Protein AF-A0A1G1YH20-F1 (afdb_monomer_lite)

Sequence (353 aa):
MTVTAADQRAKVPFAELEERLGTALATVAYFTRHGCLPRRAKTFQPDDWYFVASYAPVDSPLRQHAQKRAAALDALFAEWLALLRYPRRNGVTAVAEAKVADLAGTFLQWHEVHSVALSGGSLEELARLKMAEAPGQFGDFARLALNQQFGSLALRRMARSAQTLAEWLTVYRAGAANSAIRQEAVEAITRLWASAEEWEAACSAMAGTTDPIRTTLVQRFSQFARTCQQWWRVALWSDEGDPLKVRAIDAQLELAETFEEAANICAVLPECYAGRNKVFDRVVAAAVTAGDLARSLFWVRSSASHCAQVFGKLIALDASLMEWGEALGQFDPDDVLYGEAIKLLAATIVIDE

Structure (mmCIF, N/CA/C/O backbone):
data_AF-A0A1G1YH20-F1
#
_entry.id   AF-A0A1G1YH20-F1
#
loop_
_atom_site.group_PDB
_atom_site.id
_atom_site.type_symbol
_atom_site.label_atom_id
_atom_site.label_alt_id
_atom_site.label_comp_id
_atom_site.label_asym_id
_atom_site.label_entity_id
_atom_site.label_seq_id
_atom_site.pdbx_PDB_ins_code
_atom_site.Cartn_x
_atom_site.Cartn_y
_atom_site.Cartn_z
_atom_site.occupancy
_atom_site.B_iso_or_equiv
_atom_site.auth_seq_id
_atom_site.auth_comp_id
_atom_site.auth_asym_id
_atom_site.auth_atom_id
_atom_site.pdbx_PDB_model_num
ATOM 1 N N . MET A 1 1 ? 13.882 -10.147 -65.649 1.00 52.03 1 MET A N 1
ATOM 2 C CA . MET A 1 1 ? 15.211 -9.577 -65.965 1.00 52.03 1 MET A CA 1
ATOM 3 C C . MET A 1 1 ? 16.286 -10.551 -65.498 1.00 52.03 1 MET A C 1
ATOM 5 O O . MET A 1 1 ? 16.114 -11.145 -64.443 1.00 52.03 1 MET A O 1
ATOM 9 N N . THR A 1 2 ? 17.347 -10.763 -66.279 1.00 52.75 2 THR A N 1
ATOM 10 C CA . THR A 1 2 ? 18.457 -11.686 -65.965 1.00 52.75 2 THR A CA 1
ATOM 11 C C . THR A 1 2 ? 19.757 -10.900 -65.823 1.00 52.75 2 THR A C 1
ATOM 13 O O . THR A 1 2 ? 20.076 -10.113 -66.709 1.00 52.75 2 THR A O 1
ATOM 16 N N . VAL A 1 3 ? 20.510 -11.115 -64.738 1.00 55.44 3 VAL A N 1
ATOM 17 C CA . VAL A 1 3 ? 21.832 -10.490 -64.533 1.00 55.44 3 VAL A CA 1
ATOM 18 C C . VAL A 1 3 ? 22.807 -11.035 -65.577 1.00 55.44 3 VAL A C 1
ATOM 20 O O . VAL A 1 3 ? 23.034 -12.245 -65.623 1.00 55.44 3 VAL A O 1
ATOM 23 N N . THR A 1 4 ? 23.385 -10.173 -66.415 1.00 67.94 4 THR A N 1
ATOM 24 C CA . THR A 1 4 ? 24.329 -10.609 -67.455 1.00 67.94 4 THR A CA 1
ATOM 25 C C . THR A 1 4 ? 25.771 -10.651 -66.936 1.00 67.94 4 THR A C 1
ATOM 27 O O . THR A 1 4 ? 26.131 -9.983 -65.966 1.00 67.94 4 THR A O 1
ATOM 30 N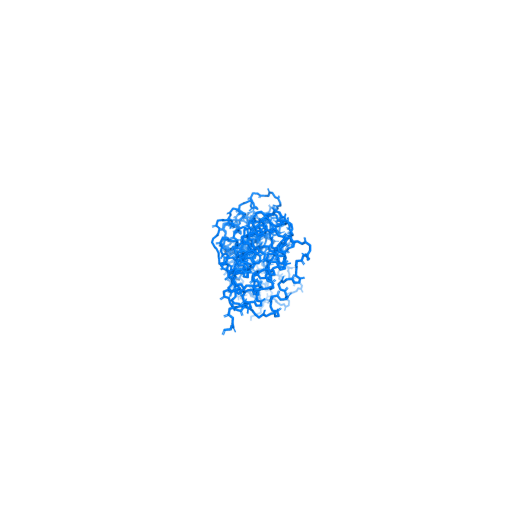 N . ALA A 1 5 ? 26.645 -11.405 -67.611 1.00 59.97 5 ALA A N 1
ATOM 31 C CA . ALA A 1 5 ? 28.080 -11.424 -67.301 1.00 59.97 5 ALA A CA 1
ATOM 32 C C . ALA A 1 5 ? 28.756 -10.048 -67.493 1.00 59.97 5 ALA A C 1
ATOM 34 O O . ALA A 1 5 ? 29.795 -9.783 -66.887 1.00 59.97 5 ALA A O 1
ATOM 35 N N . ALA A 1 6 ? 28.171 -9.168 -68.316 1.00 57.88 6 ALA A N 1
ATOM 36 C CA . ALA A 1 6 ? 28.636 -7.796 -68.502 1.00 57.88 6 ALA A CA 1
ATOM 37 C C . ALA A 1 6 ? 28.324 -6.927 -67.271 1.00 57.88 6 ALA A C 1
ATOM 39 O O . ALA A 1 6 ? 29.207 -6.218 -66.786 1.00 57.88 6 ALA A O 1
ATOM 40 N N . ASP A 1 7 ? 27.123 -7.064 -66.700 1.00 55.50 7 ASP A N 1
ATOM 41 C CA . ASP A 1 7 ? 26.712 -6.342 -65.486 1.00 55.50 7 ASP A CA 1
ATOM 42 C C . ASP A 1 7 ? 27.544 -6.753 -64.256 1.00 55.50 7 ASP A C 1
ATOM 44 O O . ASP A 1 7 ? 27.821 -5.937 -63.381 1.00 55.50 7 ASP A O 1
ATOM 48 N N . GLN A 1 8 ? 28.024 -8.002 -64.213 1.00 56.75 8 GLN A N 1
ATOM 49 C CA . GLN A 1 8 ? 28.915 -8.496 -63.152 1.00 56.75 8 GLN A CA 1
ATOM 50 C C . GLN A 1 8 ? 30.348 -7.938 -63.239 1.00 56.75 8 GLN A C 1
ATOM 52 O O . GLN A 1 8 ? 31.062 -7.922 -62.234 1.00 56.75 8 GLN A O 1
ATOM 57 N N . ARG A 1 9 ? 30.793 -7.496 -64.425 1.00 55.75 9 ARG A N 1
ATOM 58 C CA . ARG A 1 9 ? 32.182 -7.072 -64.691 1.00 55.75 9 ARG A CA 1
ATOM 59 C C . ARG A 1 9 ? 32.360 -5.554 -64.776 1.00 55.75 9 ARG A C 1
ATOM 61 O O . ARG A 1 9 ? 33.473 -5.067 -64.581 1.00 55.75 9 ARG A O 1
ATOM 68 N N . ALA A 1 10 ? 31.299 -4.800 -65.054 1.00 57.44 10 ALA A N 1
ATOM 69 C CA . ALA A 1 10 ? 31.381 -3.357 -65.253 1.00 57.44 10 ALA A CA 1
ATOM 70 C C . ALA A 1 10 ? 31.568 -2.590 -63.924 1.00 57.44 10 ALA A C 1
ATOM 72 O O . ALA A 1 10 ? 30.913 -2.881 -62.924 1.00 57.44 10 ALA A O 1
ATOM 73 N N . LYS A 1 11 ? 32.440 -1.566 -63.891 1.00 62.47 11 LYS A N 1
ATOM 74 C CA . LYS A 1 11 ? 32.625 -0.647 -62.740 1.00 62.47 11 LYS A CA 1
ATOM 75 C C . LYS A 1 11 ? 31.487 0.386 -62.630 1.00 62.47 11 LYS A C 1
ATOM 77 O O . LYS A 1 11 ? 31.739 1.568 -62.442 1.00 62.47 11 LYS A O 1
ATOM 82 N N . VAL A 1 12 ? 30.247 -0.066 -62.763 1.00 66.25 12 VAL A N 1
ATOM 83 C CA . VAL A 1 12 ? 29.053 0.783 -62.704 1.00 66.25 12 VAL A CA 1
ATOM 84 C C . VAL A 1 12 ? 28.689 1.059 -61.234 1.00 66.25 12 VAL A C 1
ATOM 86 O O . VAL A 1 12 ? 28.762 0.126 -60.422 1.00 66.25 12 VAL A O 1
ATOM 89 N N . PRO A 1 13 ? 28.346 2.306 -60.848 1.00 71.19 13 PRO A N 1
ATOM 90 C CA . PRO A 1 13 ? 27.851 2.626 -59.509 1.00 71.19 13 PRO A CA 1
ATOM 91 C C . PRO A 1 13 ? 26.585 1.833 -59.155 1.00 71.19 13 PRO A C 1
ATOM 93 O O . PRO A 1 13 ? 25.749 1.565 -60.013 1.00 71.19 13 PRO A O 1
ATOM 96 N N . PHE A 1 14 ? 26.401 1.484 -57.877 1.00 69.75 14 PHE A N 1
ATOM 97 C CA . PHE A 1 14 ? 25.252 0.667 -57.455 1.00 69.75 14 PHE A CA 1
ATOM 98 C C . PHE A 1 14 ? 23.893 1.306 -57.786 1.00 69.75 14 PHE A C 1
ATOM 100 O O . PHE A 1 14 ? 22.979 0.592 -58.171 1.00 69.75 14 PHE A O 1
ATOM 107 N N . ALA A 1 15 ? 23.773 2.635 -57.696 1.00 68.69 15 ALA A N 1
ATOM 108 C CA . ALA A 1 15 ? 22.538 3.346 -58.035 1.00 68.69 15 ALA A CA 1
ATOM 109 C C . ALA A 1 15 ? 22.107 3.122 -59.498 1.00 68.69 15 ALA A C 1
ATOM 111 O O . ALA A 1 15 ? 20.934 2.904 -59.771 1.00 68.69 15 ALA A O 1
ATOM 112 N N . GLU A 1 16 ? 23.066 3.089 -60.425 1.00 70.06 16 GLU A N 1
ATOM 113 C CA . GLU A 1 16 ? 22.804 2.830 -61.845 1.00 70.06 16 GLU A CA 1
ATOM 114 C C . GLU A 1 16 ? 22.495 1.338 -62.095 1.00 70.06 16 GLU A C 1
ATOM 116 O O . GLU A 1 16 ? 21.680 0.998 -62.949 1.00 70.06 16 GLU A O 1
ATOM 121 N N . LEU A 1 17 ? 23.081 0.423 -61.310 1.00 67.56 17 LEU A N 1
ATOM 122 C CA . LEU A 1 17 ? 22.694 -0.996 -61.321 1.00 67.56 17 LEU A CA 1
ATOM 123 C C . LEU A 1 17 ? 21.270 -1.210 -60.784 1.00 67.56 17 LEU A C 1
ATOM 125 O O . LEU A 1 17 ? 20.539 -2.031 -61.338 1.00 67.56 17 LEU A O 1
ATOM 129 N N . GLU A 1 18 ? 20.876 -0.492 -59.729 1.00 71.25 18 GLU A N 1
ATOM 130 C CA . GLU A 1 18 ? 19.525 -0.539 -59.157 1.00 71.25 18 GLU A CA 1
ATOM 131 C C . GLU A 1 18 ? 18.479 -0.066 -60.171 1.00 71.25 18 GLU A C 1
ATOM 133 O O . GLU A 1 18 ? 17.491 -0.764 -60.389 1.00 71.25 18 GLU A O 1
ATOM 138 N N . GLU A 1 19 ? 18.726 1.060 -60.843 1.00 73.75 19 GLU A N 1
ATOM 139 C CA . GLU A 1 19 ? 17.838 1.599 -61.879 1.00 73.75 19 GLU A CA 1
ATOM 140 C C . GLU A 1 19 ? 17.674 0.633 -63.064 1.00 73.75 19 GLU A C 1
ATOM 142 O O . GLU A 1 19 ? 16.575 0.453 -63.589 1.00 73.75 19 GLU A O 1
ATOM 147 N N . ARG A 1 20 ? 18.757 -0.048 -63.460 1.00 64.56 20 ARG A N 1
ATOM 148 C CA . ARG A 1 20 ? 18.769 -0.942 -64.629 1.00 64.56 20 ARG A CA 1
ATOM 149 C C . ARG A 1 20 ? 18.192 -2.331 -64.371 1.00 64.56 20 ARG A C 1
ATOM 151 O O . ARG A 1 20 ? 17.644 -2.936 -65.290 1.00 64.56 20 ARG A O 1
ATOM 158 N N . LEU A 1 21 ? 18.380 -2.877 -63.170 1.00 66.06 21 LEU A N 1
ATOM 159 C CA . LEU A 1 21 ? 18.080 -4.283 -62.863 1.00 66.06 21 LEU A CA 1
ATOM 160 C C . LEU A 1 21 ? 16.968 -4.450 -61.822 1.00 66.06 21 LEU A C 1
ATOM 162 O O . LEU A 1 21 ? 16.478 -5.563 -61.629 1.00 66.06 21 LEU A O 1
ATOM 166 N N . GLY A 1 22 ? 16.573 -3.374 -61.144 1.00 65.00 22 GLY A N 1
ATOM 167 C CA . GLY A 1 22 ? 15.775 -3.438 -59.928 1.00 65.00 22 GLY A CA 1
ATOM 168 C C . GLY A 1 22 ? 16.599 -3.883 -58.713 1.00 65.00 22 GLY A C 1
ATOM 169 O O . GLY A 1 22 ? 17.594 -4.608 -58.816 1.00 65.00 22 GLY A O 1
ATOM 170 N N . THR A 1 23 ? 16.157 -3.466 -57.527 1.00 68.56 23 THR A N 1
ATOM 171 C CA . THR A 1 23 ? 16.846 -3.616 -56.233 1.00 68.56 23 THR A CA 1
ATOM 172 C C . THR A 1 23 ? 17.356 -5.030 -55.937 1.00 68.56 23 THR A C 1
ATOM 174 O O . THR A 1 23 ? 18.520 -5.212 -55.565 1.00 68.56 23 THR A O 1
ATOM 177 N N . ALA A 1 24 ? 16.516 -6.052 -56.124 1.00 62.38 24 ALA A N 1
ATOM 178 C CA . ALA A 1 24 ? 16.868 -7.431 -55.787 1.00 62.38 24 ALA A CA 1
ATOM 179 C C . ALA A 1 24 ? 18.004 -7.973 -56.673 1.00 62.38 24 ALA A C 1
ATOM 181 O O . ALA A 1 24 ? 18.970 -8.556 -56.176 1.00 62.38 24 ALA A O 1
ATOM 182 N N . LEU A 1 25 ? 17.923 -7.741 -57.987 1.00 66.56 25 LEU A N 1
ATOM 183 C CA . LEU A 1 25 ? 18.914 -8.231 -58.948 1.00 66.56 25 LEU A CA 1
ATOM 184 C C . LEU A 1 25 ? 20.214 -7.423 -58.882 1.00 66.56 25 LEU A C 1
ATOM 186 O O . LEU A 1 25 ? 21.290 -8.015 -58.973 1.00 66.56 25 LEU A O 1
ATOM 190 N N . ALA A 1 26 ? 20.136 -6.111 -58.643 1.00 68.06 26 ALA A N 1
ATOM 191 C CA . ALA A 1 26 ? 21.306 -5.265 -58.417 1.00 68.06 26 ALA A CA 1
ATOM 192 C C . ALA A 1 26 ? 22.095 -5.700 -57.170 1.00 68.06 26 ALA A C 1
ATOM 194 O O . ALA A 1 26 ? 23.322 -5.815 -57.210 1.00 68.06 26 ALA A O 1
ATOM 195 N N . THR A 1 27 ? 21.394 -6.013 -56.076 1.00 66.31 27 THR A N 1
ATOM 196 C CA . THR A 1 27 ? 21.999 -6.472 -54.816 1.00 66.31 27 THR A CA 1
ATOM 197 C C . THR A 1 27 ? 22.707 -7.819 -54.989 1.00 66.31 27 THR A C 1
ATOM 199 O O . THR A 1 27 ? 23.868 -7.966 -54.599 1.00 66.31 27 THR A O 1
ATOM 202 N N . VAL A 1 28 ? 22.061 -8.792 -55.645 1.00 68.81 28 VAL A N 1
ATOM 203 C CA . VAL A 1 28 ? 22.671 -10.099 -55.952 1.00 68.81 28 VAL A CA 1
ATOM 204 C C . VAL A 1 28 ? 23.881 -9.946 -56.876 1.00 68.81 28 VAL A C 1
ATOM 206 O O . VAL A 1 28 ? 24.926 -10.549 -56.616 1.00 68.81 28 VAL A O 1
ATOM 209 N N . ALA A 1 29 ? 23.783 -9.116 -57.920 1.00 68.44 29 ALA A N 1
ATOM 210 C CA . ALA A 1 29 ? 24.894 -8.842 -58.830 1.00 68.44 29 ALA A CA 1
ATOM 211 C C . ALA A 1 29 ? 26.102 -8.247 -58.086 1.00 68.44 29 ALA A C 1
ATOM 213 O O . ALA A 1 29 ? 27.232 -8.698 -58.285 1.00 68.44 29 ALA A O 1
ATOM 214 N N . TYR A 1 30 ? 25.863 -7.304 -57.168 1.00 70.81 30 TYR A N 1
ATOM 215 C CA . TYR A 1 30 ? 26.912 -6.681 -56.363 1.00 70.81 30 TYR A CA 1
ATOM 216 C C . TYR A 1 30 ? 27.589 -7.678 -55.410 1.00 70.81 30 TYR A C 1
ATOM 218 O O . TYR A 1 30 ? 28.816 -7.788 -55.397 1.00 70.81 30 TYR A O 1
ATOM 226 N N . PHE A 1 31 ? 26.819 -8.465 -54.651 1.00 70.75 31 PHE A N 1
ATOM 227 C CA . PHE A 1 31 ? 27.388 -9.479 -53.755 1.00 70.75 31 PHE A CA 1
ATOM 228 C C . PHE A 1 31 ? 28.160 -10.569 -54.508 1.00 70.75 31 PHE A C 1
ATOM 230 O O . PHE A 1 31 ? 29.191 -11.033 -54.017 1.00 70.75 31 PHE A O 1
ATOM 237 N N . THR A 1 32 ? 27.698 -10.947 -55.706 1.00 70.81 32 THR A N 1
ATOM 238 C CA . THR A 1 32 ? 28.378 -11.933 -56.565 1.00 70.81 32 THR A CA 1
ATOM 239 C C . THR A 1 32 ? 29.717 -11.386 -57.039 1.00 70.81 32 THR A C 1
ATOM 241 O O . THR A 1 32 ? 30.737 -12.060 -56.919 1.00 70.81 32 THR A O 1
ATOM 244 N N . ARG A 1 33 ? 29.729 -10.132 -57.507 1.00 72.88 33 ARG A N 1
ATOM 245 C CA . ARG A 1 33 ? 30.934 -9.442 -57.979 1.00 72.88 33 ARG A CA 1
ATOM 246 C C . ARG A 1 33 ? 32.016 -9.333 -56.906 1.00 72.88 33 ARG A C 1
ATOM 248 O O . ARG A 1 33 ? 33.195 -9.448 -57.220 1.00 72.88 33 ARG A O 1
ATOM 255 N N . HIS A 1 34 ? 31.622 -9.101 -55.658 1.00 67.44 34 HIS A N 1
ATOM 256 C CA . HIS A 1 34 ? 32.558 -8.904 -54.552 1.00 67.44 34 HIS A CA 1
ATOM 257 C C . HIS A 1 34 ? 32.869 -10.188 -53.765 1.00 67.44 34 HIS A C 1
ATOM 259 O O . HIS A 1 34 ? 33.611 -10.132 -52.790 1.00 67.44 34 HIS A O 1
ATOM 265 N N . GLY A 1 35 ? 32.338 -11.349 -54.176 1.00 65.19 35 GLY A N 1
ATOM 266 C CA . GLY A 1 35 ? 32.571 -12.625 -53.487 1.00 65.19 35 GLY A CA 1
ATOM 267 C C . GLY A 1 35 ? 31.985 -12.678 -52.071 1.00 65.19 35 GLY A C 1
ATOM 268 O O . GLY A 1 35 ? 32.368 -13.525 -51.269 1.00 65.19 35 GLY A O 1
ATOM 269 N N . CYS A 1 36 ? 31.055 -11.775 -51.754 1.00 63.34 36 CYS A N 1
ATOM 270 C CA . CYS A 1 36 ? 30.504 -11.579 -50.412 1.00 63.34 36 CYS A CA 1
ATOM 271 C C . CYS A 1 36 ? 29.107 -12.194 -50.254 1.00 63.34 36 CYS A C 1
ATOM 273 O O . CYS A 1 36 ? 28.382 -11.833 -49.330 1.00 63.34 36 CYS A O 1
ATOM 275 N N . LEU A 1 37 ? 28.697 -13.091 -51.157 1.00 62.62 37 LEU A N 1
ATOM 276 C CA . LEU A 1 37 ? 27.352 -13.660 -51.150 1.00 62.62 37 LEU A CA 1
ATOM 277 C C . LEU A 1 37 ? 27.132 -14.492 -49.874 1.00 62.62 37 LEU A C 1
ATOM 279 O O . LEU A 1 37 ? 27.813 -15.505 -49.673 1.00 62.62 37 LEU A O 1
ATOM 283 N N . PRO A 1 38 ? 26.202 -14.098 -48.988 1.00 58.28 38 PRO A N 1
ATOM 284 C CA . PRO A 1 38 ? 25.990 -14.837 -47.758 1.00 58.28 38 PRO A CA 1
ATOM 285 C C . PRO A 1 38 ? 25.435 -16.229 -48.081 1.00 58.28 38 PRO A C 1
ATOM 287 O O . PRO A 1 38 ? 24.454 -16.373 -48.809 1.00 58.28 38 PRO A O 1
ATOM 290 N N . ARG A 1 39 ? 26.024 -17.281 -47.490 1.00 54.12 39 ARG A N 1
ATOM 291 C CA . ARG A 1 39 ? 25.622 -18.694 -47.696 1.00 54.12 39 ARG A CA 1
ATOM 292 C C . ARG A 1 39 ? 24.138 -18.984 -47.385 1.00 54.12 39 ARG A C 1
ATOM 294 O O . ARG A 1 39 ? 23.634 -20.035 -47.765 1.00 54.12 39 ARG A O 1
ATOM 301 N N . ARG A 1 40 ? 23.436 -18.064 -46.706 1.00 48.34 40 ARG A N 1
ATOM 302 C CA . ARG A 1 40 ? 21.999 -18.114 -46.370 1.00 48.34 40 ARG A CA 1
ATOM 303 C C . ARG A 1 40 ? 21.103 -17.236 -47.268 1.00 48.34 40 ARG A C 1
ATOM 305 O O . ARG A 1 40 ? 19.968 -16.978 -46.900 1.00 48.34 40 ARG A O 1
ATOM 312 N N . ALA A 1 41 ? 21.547 -16.815 -48.454 1.00 47.91 41 ALA A N 1
ATOM 313 C CA . ALA A 1 41 ? 20.774 -15.943 -49.357 1.00 47.91 41 ALA A CA 1
ATOM 314 C C . ALA A 1 41 ? 19.460 -16.538 -49.932 1.00 47.91 41 ALA A C 1
ATOM 316 O O . ALA A 1 41 ? 18.807 -15.892 -50.744 1.00 47.91 41 ALA A O 1
ATOM 317 N N . LYS A 1 42 ? 19.040 -17.749 -49.533 1.00 43.62 42 LYS A N 1
ATOM 318 C CA . LYS A 1 42 ? 17.832 -18.411 -50.064 1.00 43.62 42 LYS A CA 1
ATOM 319 C C . LYS A 1 42 ? 16.504 -17.777 -49.615 1.00 43.62 42 LYS A C 1
ATOM 321 O O . LYS A 1 42 ? 15.472 -18.142 -50.161 1.00 43.62 42 LYS A O 1
ATOM 326 N N . THR A 1 43 ? 16.517 -16.850 -48.657 1.00 49.16 43 THR A N 1
ATOM 327 C CA . THR A 1 43 ? 15.309 -16.196 -48.111 1.00 49.16 43 THR A CA 1
ATOM 328 C C . THR A 1 43 ? 15.416 -14.669 -48.082 1.00 49.16 43 THR A C 1
ATOM 330 O O . THR A 1 43 ? 14.767 -14.032 -47.264 1.00 49.16 43 THR A O 1
ATOM 333 N N . PHE A 1 44 ? 16.264 -14.078 -48.930 1.00 50.44 44 PHE A N 1
ATOM 334 C CA . PHE A 1 44 ? 16.435 -12.626 -49.013 1.00 50.44 44 PHE A CA 1
ATOM 335 C C . PHE A 1 44 ? 15.142 -11.961 -49.504 1.00 50.44 44 PHE A C 1
ATOM 337 O O . PHE A 1 44 ? 14.752 -12.193 -50.653 1.00 50.44 44 PHE A O 1
ATOM 344 N N . GLN A 1 45 ? 14.490 -11.149 -48.665 1.00 57.38 45 GLN A N 1
ATOM 345 C CA . GLN A 1 45 ? 13.442 -10.254 -49.143 1.00 57.38 45 GLN A CA 1
ATOM 346 C C . GLN A 1 45 ? 14.070 -8.924 -49.591 1.00 57.38 45 GLN A C 1
ATOM 348 O O . GLN A 1 45 ? 14.973 -8.421 -48.922 1.00 57.38 45 GLN A O 1
ATOM 353 N N . PRO A 1 46 ? 13.644 -8.350 -50.733 1.00 47.03 46 PRO A N 1
ATOM 354 C CA . PRO A 1 46 ? 14.219 -7.116 -51.283 1.00 47.03 46 PRO A CA 1
ATOM 355 C C . PRO A 1 46 ? 14.183 -5.911 -50.333 1.00 47.03 46 PRO A C 1
ATOM 357 O O . PRO A 1 46 ? 14.986 -4.995 -50.497 1.00 47.03 46 PRO A O 1
ATOM 360 N N . ASP A 1 47 ? 13.294 -5.939 -49.341 1.00 58.78 47 ASP A N 1
ATOM 361 C CA . ASP A 1 47 ? 13.101 -4.867 -48.364 1.00 58.78 47 ASP A CA 1
ATOM 362 C C . ASP A 1 47 ? 14.009 -5.001 -47.125 1.00 58.78 47 ASP A C 1
ATOM 364 O O . ASP A 1 47 ? 14.077 -4.088 -46.298 1.00 58.78 47 ASP A O 1
ATOM 368 N N . ASP A 1 48 ? 14.804 -6.076 -47.028 1.00 68.75 48 ASP A N 1
ATOM 369 C CA . ASP A 1 48 ? 15.734 -6.327 -45.920 1.00 68.75 48 ASP A CA 1
ATOM 370 C C . ASP A 1 48 ? 17.042 -5.522 -46.062 1.00 68.75 48 ASP A C 1
ATOM 372 O O . ASP A 1 48 ? 18.162 -6.045 -46.008 1.00 68.75 48 ASP A O 1
ATOM 376 N N . TRP A 1 49 ? 16.929 -4.206 -46.243 1.00 71.69 49 TRP A N 1
ATOM 377 C CA . TRP A 1 49 ? 18.066 -3.299 -46.435 1.00 71.69 49 TRP A CA 1
ATOM 378 C C . TRP A 1 49 ? 19.061 -3.311 -45.268 1.00 71.69 49 TRP A C 1
ATOM 380 O O . TRP A 1 49 ? 20.264 -3.118 -45.465 1.00 71.69 49 TRP A O 1
ATOM 390 N N . TYR A 1 50 ? 18.590 -3.622 -44.060 1.00 68.69 50 TYR A N 1
ATOM 391 C CA . TYR A 1 50 ? 19.432 -3.841 -42.884 1.00 68.69 50 TYR A CA 1
ATOM 392 C C . TYR A 1 50 ? 20.367 -5.051 -43.053 1.00 68.69 50 TYR A C 1
ATOM 394 O O . TYR A 1 50 ? 21.528 -4.998 -42.635 1.00 68.69 50 TYR A O 1
ATOM 402 N N . PHE A 1 51 ? 19.915 -6.119 -43.720 1.00 71.62 51 PHE A N 1
ATOM 403 C CA . PHE A 1 51 ? 20.744 -7.276 -44.054 1.00 71.62 51 PHE A CA 1
ATOM 404 C C . PHE A 1 51 ? 21.803 -6.883 -45.087 1.00 71.62 51 PHE A C 1
ATOM 406 O O . PHE A 1 51 ? 22.990 -7.136 -44.880 1.00 71.62 51 PHE A O 1
ATOM 413 N N . VAL A 1 52 ? 21.409 -6.178 -46.151 1.00 70.44 52 VAL A N 1
ATOM 414 C CA . VAL A 1 52 ? 22.339 -5.705 -47.193 1.00 70.44 52 VAL A CA 1
ATOM 415 C C . VAL A 1 52 ? 23.458 -4.853 -46.593 1.00 70.44 52 VAL A C 1
ATOM 417 O O . VAL A 1 52 ? 24.636 -5.121 -46.825 1.00 70.44 52 VAL A O 1
ATOM 420 N N . ALA A 1 53 ? 23.110 -3.878 -45.756 1.00 72.00 53 ALA A N 1
ATOM 421 C CA . ALA A 1 53 ? 24.078 -3.000 -45.107 1.00 72.00 53 ALA A CA 1
ATOM 422 C C . ALA A 1 53 ? 24.983 -3.720 -44.086 1.00 72.00 53 ALA A C 1
ATOM 424 O O . ALA A 1 53 ? 26.087 -3.253 -43.806 1.00 72.00 53 ALA A O 1
ATOM 425 N N . SER A 1 54 ? 24.551 -4.863 -43.548 1.00 69.31 54 SER A N 1
ATOM 426 C CA . SER A 1 54 ? 25.328 -5.656 -42.587 1.00 69.31 54 SER A CA 1
ATOM 427 C C . SER A 1 54 ? 26.394 -6.537 -43.241 1.00 69.31 54 SER A C 1
ATOM 429 O O . SER A 1 54 ? 27.464 -6.726 -42.668 1.00 69.31 54 SER A O 1
ATOM 431 N N . TYR A 1 55 ? 26.146 -7.028 -44.458 1.00 71.00 55 TYR A N 1
ATOM 432 C CA . TYR A 1 55 ? 27.088 -7.896 -45.180 1.00 71.00 55 TYR A CA 1
ATOM 433 C C . TYR A 1 55 ? 27.896 -7.173 -46.263 1.00 71.00 55 TYR A C 1
ATOM 435 O O . TYR A 1 55 ? 28.898 -7.711 -46.738 1.00 71.00 55 TYR A O 1
ATOM 443 N N . ALA A 1 56 ? 27.488 -5.969 -46.667 1.00 70.31 56 ALA A N 1
ATOM 444 C CA . ALA A 1 56 ? 28.245 -5.169 -47.618 1.00 70.31 56 ALA A CA 1
ATOM 445 C C . ALA A 1 56 ? 29.576 -4.664 -46.999 1.00 70.31 56 ALA A C 1
ATOM 447 O O . ALA A 1 56 ? 29.620 -4.336 -45.803 1.00 70.31 56 ALA A O 1
ATOM 448 N N . PRO A 1 57 ? 30.669 -4.571 -47.788 1.00 73.69 57 PRO A N 1
ATOM 449 C CA . PRO A 1 57 ? 31.956 -4.057 -47.313 1.00 73.69 57 PRO A CA 1
ATOM 450 C C . PRO A 1 57 ? 31.832 -2.668 -46.668 1.00 73.69 57 PRO A C 1
ATOM 452 O O . PRO A 1 57 ? 31.014 -1.862 -47.118 1.00 73.69 57 PRO A O 1
ATOM 455 N N . VAL A 1 58 ? 32.643 -2.397 -45.635 1.00 68.44 58 VAL A N 1
ATOM 456 C CA . VAL A 1 58 ? 32.527 -1.225 -44.734 1.00 68.44 58 VAL A CA 1
ATOM 457 C C . VAL A 1 58 ? 32.463 0.111 -45.482 1.00 68.44 58 VAL A C 1
ATOM 459 O O . VAL A 1 58 ? 31.619 0.934 -45.145 1.00 68.44 58 VAL A O 1
ATOM 462 N N . ASP A 1 59 ? 33.221 0.257 -46.568 1.00 75.31 59 ASP A N 1
ATOM 463 C CA . ASP A 1 59 ? 33.293 1.496 -47.359 1.00 75.31 59 ASP A CA 1
ATOM 464 C C . ASP A 1 59 ? 32.609 1.387 -48.732 1.00 75.31 59 ASP A C 1
ATOM 466 O O . ASP A 1 59 ? 32.861 2.172 -49.646 1.00 75.31 59 ASP A O 1
ATOM 470 N N . SER A 1 60 ? 31.760 0.374 -48.927 1.00 75.06 60 SER A N 1
ATOM 471 C CA . SER A 1 60 ? 31.108 0.172 -50.221 1.00 75.06 60 SER A CA 1
ATOM 472 C C . SER A 1 60 ? 29.980 1.185 -50.477 1.00 75.06 60 SER A C 1
ATOM 474 O O . SER A 1 60 ? 29.170 1.446 -49.582 1.00 75.06 60 SER A O 1
ATOM 476 N N . PRO A 1 61 ? 29.818 1.666 -51.728 1.00 73.75 61 PRO A N 1
ATOM 477 C CA . PRO A 1 61 ? 28.646 2.448 -52.127 1.00 73.75 61 PRO A CA 1
ATOM 478 C C . PRO A 1 61 ? 27.322 1.715 -51.868 1.00 73.75 61 PRO A C 1
ATOM 480 O O . PRO A 1 61 ? 26.318 2.350 -51.554 1.00 73.75 61 PRO A O 1
ATOM 483 N N . LEU A 1 62 ? 27.322 0.375 -51.948 1.00 72.38 62 LEU A N 1
ATOM 484 C CA . LEU A 1 62 ? 26.167 -0.450 -51.589 1.00 72.38 62 LEU A CA 1
ATOM 485 C C . LEU A 1 62 ? 25.806 -0.299 -50.109 1.00 72.38 62 LEU A C 1
ATOM 487 O O . LEU A 1 62 ? 24.636 -0.123 -49.790 1.00 72.38 62 LEU A O 1
ATOM 491 N N . ARG A 1 63 ? 26.788 -0.348 -49.202 1.00 75.31 63 ARG A N 1
ATOM 492 C CA . ARG A 1 63 ? 26.534 -0.201 -47.765 1.00 75.31 63 ARG A CA 1
ATOM 493 C C . ARG A 1 63 ? 25.966 1.171 -47.430 1.00 75.31 63 ARG A C 1
ATOM 495 O O . ARG A 1 63 ? 24.980 1.236 -46.707 1.00 75.31 63 ARG A O 1
ATOM 502 N N . GLN A 1 64 ? 26.527 2.239 -47.996 1.00 78.69 64 GLN A N 1
ATOM 503 C CA . GLN A 1 64 ? 26.017 3.601 -47.800 1.00 78.69 64 GLN A CA 1
ATOM 504 C C . GLN A 1 64 ? 24.588 3.756 -48.342 1.00 78.69 64 GLN A C 1
ATOM 506 O O . GLN A 1 64 ? 23.718 4.319 -47.676 1.00 78.69 64 GLN A O 1
ATOM 511 N N . HIS A 1 65 ? 24.314 3.205 -49.529 1.00 76.69 65 HIS A N 1
ATOM 512 C CA . HIS A 1 65 ? 22.973 3.209 -50.108 1.00 76.69 65 HIS A CA 1
ATOM 513 C C . HIS A 1 65 ? 21.977 2.408 -49.251 1.00 76.69 65 HIS A C 1
ATOM 515 O O . HIS A 1 65 ? 20.895 2.900 -48.937 1.00 76.69 65 HIS A O 1
ATOM 521 N N . ALA A 1 66 ? 22.358 1.208 -48.812 1.00 74.31 66 ALA A N 1
ATOM 522 C CA . ALA A 1 66 ? 21.530 0.346 -47.976 1.00 74.31 66 ALA A CA 1
ATOM 523 C C . ALA A 1 66 ? 21.276 0.946 -46.583 1.00 74.31 66 ALA A C 1
ATOM 525 O O . ALA A 1 66 ? 20.159 0.859 -46.086 1.00 74.31 66 ALA A O 1
ATOM 526 N N . GLN A 1 67 ? 22.257 1.626 -45.976 1.00 76.50 67 GLN A N 1
ATOM 527 C CA . GLN A 1 67 ? 22.064 2.399 -44.741 1.00 76.50 67 GLN A CA 1
ATOM 528 C C . GLN A 1 67 ? 21.048 3.529 -44.937 1.00 76.50 67 GLN A C 1
ATOM 530 O O . GLN A 1 67 ? 20.172 3.709 -44.097 1.00 76.50 67 GLN A O 1
ATOM 535 N N . LYS A 1 68 ? 21.126 4.265 -46.056 1.00 77.69 68 LYS A N 1
ATOM 536 C CA . LYS A 1 68 ? 20.179 5.343 -46.377 1.00 77.69 68 LYS A CA 1
ATOM 537 C C . LYS A 1 68 ? 18.760 4.812 -46.596 1.00 77.69 68 LYS A C 1
ATOM 539 O O . LYS A 1 68 ? 17.809 5.415 -46.110 1.00 77.69 68 LYS A O 1
ATOM 544 N N . ARG A 1 69 ? 18.616 3.682 -47.296 1.00 74.00 69 ARG A N 1
ATOM 545 C CA . ARG A 1 69 ? 17.325 2.999 -47.491 1.00 74.00 69 ARG A CA 1
ATOM 546 C C . ARG A 1 69 ? 16.769 2.463 -46.177 1.00 74.00 69 ARG A C 1
ATOM 548 O O . ARG A 1 69 ? 15.611 2.720 -45.885 1.00 74.00 69 ARG A O 1
ATOM 555 N N . ALA A 1 70 ? 17.600 1.814 -45.360 1.00 72.69 70 ALA A N 1
ATOM 556 C CA . ALA A 1 70 ? 17.208 1.350 -44.034 1.00 72.69 70 ALA A CA 1
ATOM 557 C C . ALA A 1 70 ? 16.744 2.522 -43.154 1.00 72.69 70 ALA A C 1
ATOM 559 O O . ALA A 1 70 ? 15.684 2.445 -42.548 1.00 72.69 70 ALA A O 1
ATOM 560 N N . ALA A 1 71 ? 17.465 3.648 -43.151 1.00 72.44 71 ALA A N 1
ATOM 561 C CA . ALA A 1 71 ? 17.070 4.851 -42.415 1.00 72.44 71 ALA A CA 1
ATOM 562 C C . ALA A 1 71 ? 15.732 5.460 -42.888 1.00 72.44 71 ALA A C 1
ATOM 564 O O . ALA A 1 71 ? 15.103 6.206 -42.136 1.00 72.44 71 ALA A O 1
ATOM 565 N N . ALA A 1 72 ? 15.293 5.156 -44.112 1.00 72.00 72 ALA A N 1
ATOM 566 C CA . ALA A 1 72 ? 14.018 5.598 -44.669 1.00 72.00 72 ALA A CA 1
ATOM 567 C C . ALA A 1 72 ? 12.863 4.606 -44.427 1.00 72.00 72 ALA A C 1
ATOM 569 O O . ALA A 1 72 ? 11.731 4.921 -44.785 1.00 72.00 72 ALA A O 1
ATOM 570 N N . LEU A 1 73 ? 13.126 3.431 -43.838 1.00 70.25 73 LEU A N 1
ATOM 571 C CA . LEU A 1 73 ? 12.076 2.478 -43.482 1.00 70.25 73 LEU A CA 1
ATOM 572 C C . LEU A 1 73 ? 11.266 2.997 -42.289 1.00 70.25 73 LEU A C 1
ATOM 574 O O . LEU A 1 73 ? 11.830 3.394 -41.264 1.00 70.25 73 LEU A O 1
ATOM 578 N N . ASP A 1 74 ? 9.944 2.937 -42.424 1.00 67.00 74 ASP A N 1
ATOM 579 C CA . ASP A 1 74 ? 8.989 3.173 -41.342 1.00 67.00 74 ASP A CA 1
ATOM 580 C C . ASP A 1 74 ? 8.746 1.860 -40.584 1.00 67.00 74 ASP A C 1
ATOM 582 O O . ASP A 1 74 ? 7.727 1.191 -40.732 1.00 67.00 74 ASP A O 1
ATOM 586 N N . ALA A 1 75 ? 9.782 1.422 -39.870 1.00 71.69 75 ALA A N 1
ATOM 587 C CA . ALA A 1 75 ? 9.778 0.200 -39.073 1.00 71.69 75 ALA A CA 1
ATOM 588 C C . ALA A 1 75 ? 9.470 0.505 -37.599 1.00 71.69 75 ALA A C 1
ATOM 590 O O . ALA A 1 75 ? 9.823 1.569 -37.078 1.00 71.69 75 ALA A O 1
ATOM 591 N N . LEU A 1 76 ? 8.830 -0.445 -36.914 1.00 81.19 76 LEU A N 1
ATOM 592 C CA . LEU A 1 76 ? 8.406 -0.274 -35.523 1.00 81.19 76 LEU A CA 1
ATOM 593 C C . LEU A 1 76 ? 9.611 -0.248 -34.570 1.00 81.19 76 LEU A C 1
ATOM 595 O O . LEU A 1 76 ? 10.650 -0.858 -34.825 1.00 81.19 76 LEU A O 1
ATOM 599 N N . PHE A 1 77 ? 9.447 0.391 -33.406 1.00 83.38 77 PHE A N 1
ATOM 600 C CA . PHE A 1 77 ? 10.468 0.444 -32.346 1.00 83.38 77 PHE A CA 1
ATOM 601 C C . PHE A 1 77 ? 11.094 -0.932 -32.044 1.00 83.38 77 PHE A C 1
ATOM 603 O O . PHE A 1 77 ? 12.315 -1.059 -31.977 1.00 83.38 77 PHE A O 1
ATOM 610 N N . ALA A 1 78 ? 10.269 -1.979 -31.919 1.00 81.75 78 ALA A N 1
ATOM 611 C CA . ALA A 1 78 ? 10.724 -3.332 -31.599 1.00 81.75 78 ALA A CA 1
ATOM 612 C C . ALA A 1 78 ? 11.628 -3.949 -32.684 1.00 81.75 78 ALA A C 1
ATOM 614 O O . ALA A 1 78 ? 12.537 -4.717 -32.365 1.00 81.75 78 ALA A O 1
ATOM 615 N N . GLU A 1 79 ? 11.405 -3.602 -33.953 1.00 81.31 79 GLU A N 1
ATOM 616 C CA . GLU A 1 79 ? 12.189 -4.101 -35.087 1.00 81.31 79 GLU A CA 1
ATOM 617 C C . GLU A 1 79 ? 13.579 -3.459 -35.093 1.00 81.31 79 GLU A C 1
ATOM 619 O O . GLU A 1 79 ? 14.592 -4.157 -35.182 1.00 81.31 79 GLU A O 1
ATOM 624 N N . TRP A 1 80 ? 13.643 -2.142 -34.879 1.00 84.56 80 TRP A N 1
ATOM 625 C CA . TRP A 1 80 ? 14.908 -1.427 -34.724 1.00 84.56 80 TRP A CA 1
ATOM 626 C C . TRP A 1 80 ? 15.690 -1.880 -33.487 1.00 84.56 80 TRP A C 1
ATOM 628 O O . TRP A 1 80 ? 16.902 -2.097 -33.560 1.00 84.56 80 TRP A O 1
ATOM 638 N N . LEU A 1 81 ? 15.001 -2.109 -32.367 1.00 83.88 81 LEU A N 1
ATOM 639 C CA . LEU A 1 81 ? 15.608 -2.615 -31.139 1.00 83.88 81 LEU A CA 1
ATOM 640 C C . LEU A 1 81 ? 16.190 -4.028 -31.324 1.00 83.88 81 LEU A C 1
ATOM 642 O O . LEU A 1 81 ? 17.264 -4.338 -30.800 1.00 83.88 81 LEU A O 1
ATOM 646 N N . ALA A 1 82 ? 15.524 -4.893 -32.097 1.00 81.25 82 ALA A N 1
ATOM 647 C CA . ALA A 1 82 ? 16.016 -6.238 -32.389 1.00 81.25 82 ALA A CA 1
ATOM 648 C C . ALA A 1 82 ? 17.362 -6.222 -33.134 1.00 81.25 82 ALA A C 1
ATOM 650 O O . ALA A 1 82 ? 18.212 -7.082 -32.882 1.00 81.25 82 ALA A O 1
ATOM 651 N N . LEU A 1 83 ? 17.599 -5.223 -33.992 1.00 77.19 83 LEU A N 1
ATOM 652 C CA . LEU A 1 83 ? 18.876 -5.058 -34.693 1.00 77.19 83 LEU A CA 1
ATOM 653 C C . LEU A 1 83 ? 20.032 -4.712 -33.742 1.00 77.19 83 LEU A C 1
ATOM 655 O O . LEU A 1 83 ? 21.171 -5.110 -34.005 1.00 77.19 83 LEU A O 1
ATOM 659 N N . LEU A 1 84 ? 19.754 -4.032 -32.624 1.00 80.25 84 LEU A N 1
ATOM 660 C CA . LEU A 1 84 ? 20.758 -3.690 -31.610 1.00 80.25 84 LEU A CA 1
ATOM 661 C C . LEU A 1 84 ? 21.147 -4.874 -30.719 1.00 80.25 84 LEU A C 1
ATOM 663 O O . LEU A 1 84 ? 22.276 -4.925 -30.240 1.00 80.25 84 LEU A O 1
ATOM 667 N N . ARG A 1 85 ? 20.280 -5.886 -30.566 1.00 77.19 85 ARG A N 1
ATOM 668 C CA . ARG A 1 85 ? 20.582 -7.109 -29.788 1.00 77.19 85 ARG A CA 1
ATOM 669 C C . ARG A 1 85 ? 21.698 -7.966 -30.398 1.00 77.19 85 ARG A C 1
ATOM 671 O O . ARG A 1 85 ? 22.266 -8.815 -29.713 1.00 77.19 85 ARG A O 1
ATOM 678 N N . TYR A 1 86 ? 22.044 -7.739 -31.668 1.00 73.06 86 TYR A N 1
ATOM 679 C CA . TYR A 1 86 ? 23.086 -8.479 -32.389 1.00 73.06 86 TYR A CA 1
ATOM 680 C C . TYR A 1 86 ? 24.162 -7.548 -32.982 1.00 73.06 86 TYR A C 1
ATOM 682 O O . TYR A 1 86 ? 24.396 -7.554 -34.193 1.00 73.06 86 TYR A O 1
ATOM 690 N N . PRO A 1 87 ? 24.888 -6.779 -32.149 1.00 57.34 87 PRO A N 1
ATOM 691 C CA . PRO A 1 87 ? 25.707 -5.654 -32.609 1.00 57.34 87 PRO A CA 1
ATOM 692 C C . PRO A 1 87 ? 26.955 -6.085 -33.394 1.00 57.34 87 PRO A C 1
ATOM 694 O O . PRO A 1 87 ? 27.458 -5.344 -34.234 1.00 57.34 87 PRO A O 1
ATOM 697 N N . ARG A 1 88 ? 27.448 -7.315 -33.182 1.00 54.47 88 ARG A N 1
ATOM 698 C CA . ARG A 1 88 ? 28.722 -7.814 -33.741 1.00 54.47 88 ARG A CA 1
ATOM 699 C C . ARG A 1 88 ? 28.734 -8.020 -35.264 1.00 54.47 88 ARG A C 1
ATOM 701 O O . ARG A 1 88 ? 29.746 -8.475 -35.791 1.00 54.47 88 ARG A O 1
ATOM 708 N N . ARG A 1 89 ? 27.635 -7.750 -35.976 1.00 52.31 89 ARG A N 1
ATOM 709 C CA . ARG A 1 89 ? 27.513 -8.019 -37.421 1.00 52.31 89 ARG A CA 1
ATOM 710 C C . ARG A 1 89 ? 26.958 -6.865 -38.251 1.00 52.31 89 ARG A C 1
ATOM 712 O O . ARG A 1 89 ? 26.893 -7.006 -39.467 1.00 52.31 89 ARG A O 1
ATOM 719 N N . ASN A 1 90 ? 26.577 -5.745 -37.640 1.00 57.44 90 ASN A N 1
ATOM 720 C CA . ASN A 1 90 ? 25.639 -4.843 -38.296 1.00 57.44 90 ASN A CA 1
ATOM 721 C C . ASN A 1 90 ? 26.319 -3.543 -38.718 1.00 57.44 90 ASN A C 1
ATOM 723 O O . ASN A 1 90 ? 26.719 -2.716 -37.907 1.00 57.44 90 ASN A O 1
ATOM 727 N N . GLY A 1 91 ? 26.402 -3.325 -40.029 1.00 63.38 91 GLY A N 1
ATOM 728 C CA . GLY A 1 91 ? 26.792 -2.038 -40.591 1.00 63.38 91 GLY A CA 1
ATOM 729 C C . GLY A 1 91 ? 25.751 -0.942 -40.398 1.00 63.38 91 GLY A C 1
ATOM 730 O O . GLY A 1 91 ? 25.994 0.188 -40.797 1.00 63.38 91 GLY A O 1
ATOM 731 N N . VAL A 1 92 ? 24.616 -1.263 -39.782 1.00 72.00 92 VAL A N 1
ATOM 732 C CA . VAL A 1 92 ? 23.497 -0.356 -39.514 1.00 72.00 92 VAL A CA 1
ATOM 733 C C . VAL A 1 92 ? 23.360 0.019 -38.045 1.00 72.00 92 VAL A C 1
ATOM 735 O O . VAL A 1 92 ? 22.397 0.695 -37.716 1.00 72.00 92 VAL A O 1
ATOM 738 N N . THR A 1 93 ? 24.292 -0.373 -37.167 1.00 78.94 93 THR A N 1
ATOM 739 C CA . THR A 1 93 ? 24.184 -0.101 -35.721 1.00 78.94 93 THR A CA 1
ATOM 740 C C . THR A 1 93 ? 23.919 1.375 -35.441 1.00 78.94 93 THR A C 1
ATOM 742 O O . THR A 1 93 ? 22.910 1.677 -34.830 1.00 78.94 93 THR A O 1
ATOM 745 N N . ALA A 1 94 ? 24.705 2.299 -36.002 1.00 81.06 94 ALA A N 1
ATOM 746 C CA . ALA A 1 94 ? 24.488 3.737 -35.801 1.00 81.06 94 ALA A CA 1
ATOM 747 C C . ALA A 1 94 ? 23.107 4.232 -36.288 1.00 81.06 94 ALA A C 1
ATOM 749 O O . ALA A 1 94 ? 22.507 5.107 -35.671 1.00 81.06 94 ALA A O 1
ATOM 750 N N . VAL A 1 95 ? 22.578 3.658 -37.378 1.00 82.31 95 VAL A N 1
ATOM 751 C CA . VAL A 1 95 ? 21.231 3.985 -37.883 1.00 82.31 95 VAL A CA 1
ATOM 752 C C . VAL A 1 95 ? 20.162 3.444 -36.935 1.00 82.31 95 VAL A C 1
ATOM 754 O O . VAL A 1 95 ? 19.207 4.149 -36.626 1.00 82.31 95 VAL A O 1
ATOM 757 N N . ALA A 1 96 ? 20.334 2.214 -36.450 1.00 83.38 96 ALA A N 1
ATOM 758 C CA . ALA A 1 96 ? 19.426 1.599 -35.494 1.00 83.38 96 ALA A CA 1
ATOM 759 C C . ALA A 1 96 ? 19.450 2.325 -34.140 1.00 83.38 96 ALA A C 1
ATOM 761 O O . ALA A 1 96 ? 18.389 2.565 -33.582 1.00 83.38 96 ALA A O 1
ATOM 762 N N . GLU A 1 97 ? 20.618 2.739 -33.642 1.00 88.38 97 GLU A N 1
ATOM 763 C CA . GLU A 1 97 ? 20.747 3.535 -32.415 1.00 88.38 97 GLU A CA 1
ATOM 764 C C . GLU A 1 97 ? 19.994 4.865 -32.539 1.00 88.38 97 GLU A C 1
ATOM 766 O O . GLU A 1 97 ? 19.201 5.194 -31.658 1.00 88.38 97 GLU A O 1
ATOM 771 N N . ALA A 1 98 ? 20.171 5.586 -33.654 1.00 86.94 98 ALA A N 1
ATOM 772 C CA . ALA A 1 98 ? 19.451 6.832 -33.917 1.00 86.94 98 ALA A CA 1
ATOM 773 C C . ALA A 1 98 ? 17.931 6.612 -33.988 1.00 86.94 98 ALA A C 1
ATOM 775 O O . ALA A 1 98 ? 17.172 7.306 -33.322 1.00 86.94 98 ALA A O 1
ATOM 776 N N . LYS A 1 99 ? 17.476 5.592 -34.727 1.00 87.69 99 LYS A N 1
ATOM 777 C CA . LYS A 1 99 ? 16.045 5.283 -34.861 1.00 87.69 99 LYS A CA 1
ATOM 778 C C . LYS A 1 99 ? 15.401 4.856 -33.549 1.00 87.69 99 LYS A C 1
ATOM 780 O O . LYS A 1 99 ? 14.303 5.299 -33.238 1.00 87.69 99 LYS A O 1
ATOM 785 N N . VAL A 1 100 ? 16.068 4.007 -32.773 1.00 90.38 100 VAL A N 1
ATOM 786 C CA . VAL A 1 100 ? 15.581 3.583 -31.456 1.00 90.38 100 VAL A CA 1
ATOM 787 C C . VAL A 1 100 ? 15.490 4.781 -30.507 1.00 90.38 100 VAL A C 1
ATOM 789 O O . VAL A 1 100 ? 14.507 4.887 -29.780 1.00 90.38 100 VAL A O 1
ATOM 792 N N . ALA A 1 101 ? 16.461 5.699 -30.546 1.00 90.81 101 ALA A N 1
ATOM 793 C CA . ALA A 1 101 ? 16.423 6.927 -29.758 1.00 90.81 101 ALA A CA 1
ATOM 794 C C . ALA A 1 101 ? 15.290 7.880 -30.183 1.00 90.81 101 ALA A C 1
ATOM 796 O O . ALA A 1 101 ? 14.644 8.466 -29.317 1.00 90.81 101 ALA A O 1
ATOM 797 N N . ASP A 1 102 ? 15.017 7.998 -31.485 1.00 90.12 102 ASP A N 1
ATOM 798 C CA . ASP A 1 102 ? 13.924 8.823 -32.018 1.00 90.12 102 ASP A CA 1
ATOM 799 C C . ASP A 1 102 ? 12.536 8.248 -31.682 1.00 90.12 102 ASP A C 1
ATOM 801 O O . ASP A 1 102 ? 11.583 8.994 -31.460 1.00 90.12 102 ASP A O 1
ATOM 805 N N . LEU A 1 103 ? 12.409 6.918 -31.653 1.00 89.88 103 LEU A N 1
ATOM 806 C CA . LEU A 1 103 ? 11.135 6.219 -31.451 1.00 89.88 103 LEU A CA 1
ATOM 807 C C . LEU A 1 103 ? 10.809 5.938 -29.977 1.00 89.88 103 LEU A C 1
ATOM 809 O O . LEU A 1 103 ? 9.644 5.715 -29.640 1.00 89.88 103 LEU A O 1
ATOM 813 N N . ALA A 1 104 ? 11.809 5.902 -29.094 1.00 91.69 104 ALA A N 1
ATOM 814 C CA . ALA A 1 104 ? 11.596 5.650 -27.674 1.00 91.69 104 ALA A CA 1
ATOM 815 C C . ALA A 1 104 ? 10.867 6.831 -27.012 1.00 91.69 104 ALA A C 1
ATOM 817 O O . ALA A 1 104 ? 11.432 7.899 -26.777 1.00 91.69 104 ALA A O 1
ATOM 818 N N . GLY A 1 105 ? 9.596 6.627 -26.665 1.00 91.31 105 GLY A N 1
ATOM 819 C CA . GLY A 1 105 ? 8.751 7.661 -26.060 1.00 91.31 105 GLY A CA 1
ATOM 820 C C . GLY A 1 105 ? 8.475 7.460 -24.573 1.00 91.31 105 GLY A C 1
ATOM 821 O O . GLY A 1 105 ? 8.112 8.409 -23.887 1.00 91.31 105 GLY A O 1
ATOM 822 N N . THR A 1 106 ? 8.633 6.240 -24.056 1.00 92.75 106 THR A N 1
ATOM 823 C CA . THR A 1 106 ? 8.212 5.869 -22.694 1.00 92.75 106 THR A CA 1
ATOM 824 C C . THR A 1 106 ? 9.368 5.378 -21.836 1.00 92.75 106 THR A C 1
ATOM 826 O O . THR A 1 106 ? 10.399 4.932 -22.339 1.00 92.75 106 THR A O 1
ATOM 829 N N . PHE A 1 107 ? 9.174 5.406 -20.518 1.00 91.44 107 PHE A N 1
ATOM 830 C CA . PHE A 1 107 ? 10.136 4.885 -19.550 1.00 91.44 107 PHE A CA 1
ATOM 831 C C . PHE A 1 107 ? 10.567 3.439 -19.842 1.00 91.44 107 PHE A C 1
ATOM 833 O O . PHE A 1 107 ? 11.762 3.146 -19.841 1.00 91.44 107 PHE A O 1
ATOM 840 N N . LEU A 1 108 ? 9.613 2.542 -20.128 1.00 89.94 108 LEU A N 1
ATOM 841 C CA . LEU A 1 108 ? 9.920 1.136 -20.419 1.00 89.94 108 LEU A CA 1
ATOM 842 C C . LEU A 1 108 ? 10.650 0.965 -21.747 1.00 89.94 108 LEU A C 1
ATOM 844 O O . LEU A 1 108 ? 11.591 0.181 -21.809 1.00 89.94 108 LEU A O 1
ATOM 848 N N . GLN A 1 109 ? 10.282 1.728 -22.779 1.00 92.62 109 GLN A N 1
ATOM 849 C CA . GLN A 1 109 ? 11.016 1.702 -24.044 1.00 92.62 109 GLN A CA 1
ATOM 850 C C . GLN A 1 109 ? 12.464 2.140 -23.836 1.00 92.62 109 GLN A C 1
ATOM 852 O O . GLN A 1 109 ? 13.366 1.439 -24.274 1.00 92.62 109 GLN A O 1
ATOM 857 N N . TRP A 1 110 ? 12.717 3.224 -23.096 1.00 94.56 110 TRP A N 1
ATOM 858 C CA . TRP A 1 110 ? 14.086 3.652 -22.789 1.00 94.56 110 TRP A CA 1
ATOM 859 C C . TRP A 1 110 ? 14.862 2.648 -21.923 1.00 94.56 110 TRP A C 1
ATOM 861 O O . TRP A 1 110 ? 16.061 2.471 -22.134 1.00 94.56 110 TRP A O 1
ATOM 871 N N . HIS A 1 111 ? 14.199 1.928 -21.015 1.00 93.12 111 HIS A N 1
ATOM 872 C CA . HIS A 1 111 ? 14.813 0.791 -20.320 1.00 93.12 111 HIS A CA 1
ATOM 873 C C . HIS A 1 111 ? 15.181 -0.346 -21.285 1.00 93.12 111 HIS A C 1
ATOM 875 O O . HIS A 1 111 ? 16.265 -0.920 -21.184 1.00 93.12 111 HIS A O 1
ATOM 881 N N . GLU A 1 112 ? 14.313 -0.664 -22.247 1.00 91.50 112 GLU A N 1
ATOM 882 C CA . GLU A 1 112 ? 14.619 -1.646 -23.285 1.00 91.50 112 GLU A CA 1
ATOM 883 C C . GLU A 1 112 ? 15.813 -1.209 -24.144 1.00 91.50 112 GLU A C 1
ATOM 885 O O . GLU A 1 112 ? 16.701 -2.028 -24.384 1.00 91.50 112 GLU A O 1
ATOM 890 N N . VAL A 1 113 ? 15.889 0.075 -24.526 1.00 92.00 113 VAL A N 1
ATOM 891 C CA . VAL A 1 113 ? 17.056 0.659 -25.215 1.00 92.00 113 VAL A CA 1
ATOM 892 C C . VAL A 1 113 ? 18.325 0.446 -24.398 1.00 92.00 113 VAL A C 1
ATOM 894 O O . VAL A 1 113 ? 19.314 -0.065 -24.919 1.00 92.00 113 VAL A O 1
ATOM 897 N N . HIS A 1 114 ? 18.291 0.791 -23.109 1.00 91.81 114 HIS A N 1
ATOM 898 C CA . HIS A 1 114 ? 19.435 0.612 -22.218 1.00 91.81 114 HIS A CA 1
ATOM 899 C C . HIS A 1 114 ? 19.879 -0.855 -22.146 1.00 91.81 114 HIS A C 1
ATOM 901 O O . HIS A 1 114 ? 21.066 -1.139 -22.278 1.00 91.81 114 HIS A O 1
ATOM 907 N N . SER A 1 115 ? 18.931 -1.790 -22.032 1.00 89.00 115 SER A N 1
ATOM 908 C CA . SER A 1 115 ? 19.222 -3.223 -21.885 1.00 89.00 115 SER A CA 1
ATOM 909 C C . SER A 1 115 ? 19.937 -3.856 -23.086 1.00 89.00 115 SER A C 1
ATOM 911 O O . SER A 1 115 ? 20.585 -4.894 -22.937 1.00 89.00 115 SER A O 1
ATOM 913 N N . VAL A 1 116 ? 19.812 -3.253 -24.274 1.00 87.75 116 VAL A N 1
ATOM 914 C CA . VAL A 1 116 ? 20.449 -3.732 -25.512 1.00 87.75 116 VAL A CA 1
ATOM 915 C C . VAL A 1 116 ? 21.644 -2.880 -25.938 1.00 87.75 116 VAL A C 1
ATOM 917 O O . VAL A 1 116 ? 22.376 -3.279 -26.845 1.00 87.75 116 VAL A O 1
ATOM 920 N N . ALA A 1 117 ? 21.843 -1.716 -25.314 1.00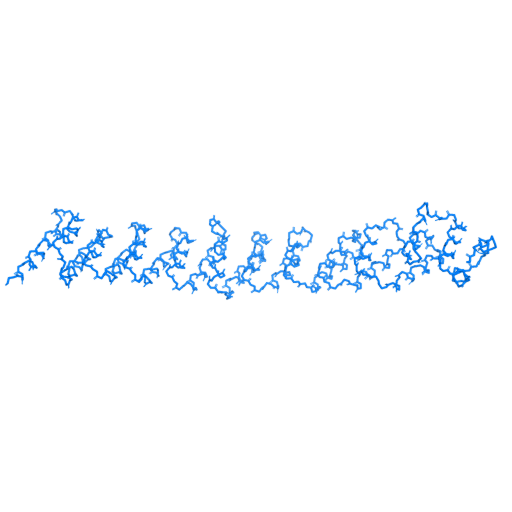 86.12 117 ALA A N 1
ATOM 921 C CA . ALA A 1 117 ? 22.956 -0.830 -25.612 1.00 86.12 117 ALA A CA 1
ATOM 922 C C . ALA A 1 117 ? 24.292 -1.467 -25.199 1.00 86.12 117 ALA A C 1
ATOM 924 O O . ALA A 1 117 ? 24.391 -2.227 -24.233 1.00 86.12 117 ALA A O 1
ATOM 925 N N . LEU A 1 118 ? 25.352 -1.150 -25.945 1.00 81.88 118 LEU A N 1
ATOM 926 C CA . LEU A 1 118 ? 26.700 -1.584 -25.594 1.00 81.88 118 LEU A CA 1
ATOM 927 C C . LEU A 1 118 ? 27.168 -0.862 -24.328 1.00 81.88 118 LEU A C 1
ATOM 929 O O . LEU A 1 118 ? 27.067 0.361 -24.238 1.00 81.88 118 LEU A O 1
ATOM 933 N N . SER A 1 119 ? 27.720 -1.625 -23.381 1.00 82.00 119 SER A N 1
ATOM 934 C CA . SER A 1 119 ? 28.220 -1.075 -22.120 1.00 82.00 119 SER A CA 1
ATOM 935 C C . SER A 1 119 ? 29.286 0.003 -22.355 1.00 82.00 119 SER A C 1
ATOM 937 O O . SER A 1 119 ? 30.257 -0.229 -23.077 1.00 82.00 119 SER A O 1
ATOM 939 N N . GLY A 1 120 ? 29.100 1.168 -21.735 1.00 79.06 120 GLY A N 1
ATOM 940 C CA . GLY A 1 120 ? 29.955 2.347 -21.881 1.00 79.06 120 GLY A CA 1
ATOM 941 C C . GLY A 1 120 ? 29.722 3.141 -23.170 1.00 79.06 120 GLY A C 1
ATOM 942 O O . GLY A 1 120 ? 30.500 4.045 -23.467 1.00 79.06 120 GLY A O 1
ATOM 943 N N . GLY A 1 121 ? 28.693 2.803 -23.954 1.00 84.69 121 GLY A N 1
ATOM 944 C CA . GLY A 1 121 ? 28.338 3.500 -25.190 1.00 84.69 121 GLY A CA 1
ATOM 945 C C . GLY A 1 121 ? 27.470 4.744 -24.968 1.00 84.69 121 GLY A C 1
ATOM 946 O O . GLY A 1 121 ? 26.757 4.861 -23.972 1.00 84.69 121 GLY A O 1
ATOM 947 N N . SER A 1 122 ? 27.465 5.651 -25.949 1.00 88.50 122 SER A N 1
ATOM 948 C CA . SER A 1 122 ? 26.661 6.885 -25.925 1.00 88.50 122 SER A CA 1
ATOM 949 C C . SER A 1 122 ? 25.153 6.625 -25.845 1.00 88.50 122 SER A C 1
ATOM 951 O O . SER A 1 122 ? 24.438 7.368 -25.176 1.00 88.50 122 SER A O 1
ATOM 953 N N . LEU A 1 123 ? 24.658 5.556 -26.482 1.00 89.19 123 LEU A N 1
ATOM 954 C CA . LEU A 1 123 ? 23.246 5.171 -26.405 1.00 89.19 123 LEU A CA 1
ATOM 955 C C . LEU A 1 123 ? 22.852 4.716 -24.991 1.00 89.19 123 LEU A C 1
ATOM 957 O O . LEU A 1 123 ? 21.741 4.996 -24.548 1.00 89.19 123 LEU A O 1
ATOM 961 N N . GLU A 1 124 ? 23.756 4.045 -24.269 1.00 90.56 124 GLU A N 1
ATOM 962 C CA . GLU A 1 124 ? 23.510 3.630 -22.885 1.00 90.56 124 GLU A CA 1
ATOM 963 C C . GLU A 1 124 ? 23.332 4.858 -21.979 1.00 90.56 124 GLU A C 1
ATOM 965 O O . GLU A 1 124 ? 22.382 4.937 -21.197 1.00 90.56 124 GLU A O 1
ATOM 970 N N . GLU A 1 125 ? 24.230 5.837 -22.109 1.00 90.62 125 GLU A N 1
ATOM 971 C CA . GLU A 1 125 ? 24.176 7.090 -21.356 1.00 90.62 125 GLU A CA 1
ATOM 972 C C . GLU A 1 125 ? 22.926 7.909 -21.703 1.00 90.62 125 GLU A C 1
ATOM 974 O O . GLU A 1 125 ? 22.208 8.356 -20.804 1.00 90.62 125 GLU A O 1
ATOM 979 N N . LEU A 1 126 ? 22.605 8.025 -22.997 1.00 92.88 126 LEU A N 1
ATOM 980 C CA . LEU A 1 126 ? 21.388 8.685 -23.460 1.00 92.88 126 LEU A CA 1
ATOM 981 C C . LEU A 1 126 ? 20.137 8.020 -22.881 1.00 92.88 126 LEU A C 1
ATOM 983 O O . LEU A 1 126 ? 19.251 8.716 -22.386 1.00 92.88 126 LEU A O 1
ATOM 987 N N . ALA A 1 127 ? 20.074 6.687 -22.894 1.00 92.94 127 ALA A N 1
ATOM 988 C CA . ALA A 1 127 ? 18.942 5.953 -22.350 1.00 92.94 127 ALA A CA 1
ATOM 989 C C . ALA A 1 127 ? 18.773 6.204 -20.846 1.00 92.94 127 ALA A C 1
ATOM 991 O O . ALA A 1 127 ? 17.657 6.465 -20.401 1.00 92.94 127 ALA A O 1
ATOM 992 N N . ARG A 1 128 ? 19.862 6.236 -20.063 1.00 90.31 128 ARG A N 1
ATOM 993 C CA . ARG A 1 128 ? 19.798 6.582 -18.629 1.00 90.31 128 ARG A CA 1
ATOM 994 C C . ARG A 1 128 ? 19.228 7.977 -18.388 1.00 90.31 128 ARG A C 1
ATOM 996 O O . ARG A 1 128 ? 18.375 8.140 -17.515 1.00 90.31 128 ARG A O 1
ATOM 1003 N N . LEU A 1 129 ? 19.684 8.969 -19.154 1.00 92.00 129 LEU A N 1
ATOM 1004 C CA . LEU A 1 129 ? 19.187 10.343 -19.055 1.00 92.00 129 LEU A CA 1
ATOM 1005 C C . LEU A 1 129 ? 17.706 10.415 -19.434 1.00 92.00 129 LEU A C 1
ATOM 1007 O O . LEU A 1 129 ? 16.894 10.966 -18.691 1.00 92.00 129 LEU A O 1
ATOM 1011 N N . LYS A 1 130 ? 17.328 9.788 -20.550 1.00 93.88 130 LYS A N 1
ATOM 1012 C CA . LYS A 1 130 ? 15.956 9.830 -21.055 1.00 93.88 130 LYS A CA 1
ATOM 1013 C C . LYS A 1 130 ? 14.972 9.050 -20.198 1.00 93.88 130 LYS A C 1
ATOM 1015 O O . LYS A 1 130 ? 13.854 9.519 -20.025 1.00 93.88 130 LYS A O 1
ATOM 1020 N N . MET A 1 131 ? 15.377 7.955 -19.554 1.00 92.38 131 MET A N 1
ATOM 1021 C CA . MET A 1 131 ? 14.549 7.281 -18.545 1.00 92.38 131 MET A CA 1
ATOM 1022 C C . MET A 1 131 ? 14.158 8.212 -17.385 1.00 92.38 131 MET A C 1
ATOM 1024 O O . MET A 1 131 ? 13.081 8.059 -16.817 1.00 92.38 131 MET A O 1
ATOM 1028 N N . ALA A 1 132 ? 14.990 9.187 -17.011 1.00 88.81 132 ALA A N 1
ATOM 1029 C CA . ALA A 1 132 ? 14.637 10.115 -15.935 1.00 88.81 132 ALA A CA 1
ATOM 1030 C C . ALA A 1 132 ? 13.529 11.110 -16.334 1.00 88.81 132 ALA A C 1
ATOM 1032 O O . ALA A 1 132 ? 12.756 11.552 -15.476 1.00 88.81 132 ALA A O 1
ATOM 1033 N N . GLU A 1 133 ? 13.441 11.432 -17.626 1.00 91.44 133 GLU A N 1
ATOM 1034 C CA . GLU A 1 133 ? 12.532 12.432 -18.202 1.00 91.44 133 GLU A CA 1
ATOM 1035 C C . GLU A 1 133 ? 11.259 11.809 -18.789 1.00 91.44 133 GLU A C 1
ATOM 1037 O O . GLU A 1 133 ? 10.187 12.414 -18.734 1.00 91.44 133 GLU A O 1
ATOM 1042 N N . ALA A 1 134 ? 11.367 10.600 -19.342 1.00 91.31 134 ALA A N 1
ATOM 1043 C CA . ALA A 1 134 ? 10.330 9.989 -20.156 1.00 91.31 134 ALA A CA 1
ATOM 1044 C C . ALA A 1 134 ? 9.041 9.717 -19.362 1.00 91.31 134 ALA A C 1
ATOM 1046 O O . ALA A 1 134 ? 9.095 9.285 -18.201 1.00 91.31 134 ALA A O 1
ATOM 1047 N N . PRO A 1 135 ? 7.862 9.923 -19.977 1.00 90.75 135 PRO A N 1
ATOM 1048 C CA . PRO A 1 135 ? 6.587 9.588 -19.362 1.00 90.75 135 PRO A CA 1
ATOM 1049 C C . PRO A 1 135 ? 6.488 8.086 -19.062 1.00 90.75 135 PRO A C 1
ATOM 1051 O O . PRO A 1 135 ? 7.073 7.241 -19.741 1.00 90.75 135 PRO A O 1
ATOM 1054 N N . GLY A 1 136 ? 5.730 7.761 -18.022 1.00 89.56 136 GLY A N 1
ATOM 1055 C CA . GLY A 1 136 ? 5.450 6.395 -17.596 1.00 89.56 136 GLY A CA 1
ATOM 1056 C C . GLY A 1 136 ? 4.388 6.393 -16.505 1.00 89.56 136 GLY A C 1
ATOM 1057 O O . GLY A 1 136 ? 4.132 7.429 -15.886 1.00 89.56 136 GLY A O 1
ATOM 1058 N N . GLN A 1 137 ? 3.760 5.243 -16.297 1.00 92.94 137 GLN A N 1
ATOM 1059 C CA . GLN A 1 137 ? 2.759 5.050 -15.252 1.00 92.94 137 GLN A CA 1
ATOM 1060 C C . GLN A 1 137 ? 3.381 4.395 -14.018 1.00 92.94 137 GLN A C 1
ATOM 1062 O O . GLN A 1 137 ? 4.442 3.775 -14.096 1.00 92.94 137 GLN A O 1
ATOM 1067 N N . PHE A 1 138 ? 2.697 4.479 -12.874 1.00 92.75 138 PHE A N 1
ATOM 1068 C CA . PHE A 1 138 ? 3.161 3.872 -11.624 1.00 92.75 138 PHE A CA 1
ATOM 1069 C C . PHE A 1 138 ? 3.569 2.398 -11.801 1.00 92.75 138 PHE A C 1
ATOM 1071 O O . PHE A 1 138 ? 4.654 1.994 -11.381 1.00 92.75 138 PHE A O 1
ATOM 1078 N N . GLY A 1 139 ? 2.738 1.611 -12.495 1.00 91.44 139 GLY A N 1
ATOM 1079 C CA . GLY A 1 139 ? 2.999 0.196 -12.772 1.00 91.44 139 GLY A CA 1
ATOM 1080 C C . GLY A 1 139 ? 4.259 -0.059 -13.607 1.00 91.44 139 GLY A C 1
ATOM 1081 O O . GLY A 1 139 ? 4.944 -1.058 -13.383 1.00 91.44 139 GLY A O 1
ATOM 1082 N N . ASP A 1 140 ? 4.610 0.852 -14.517 1.00 90.50 140 ASP A N 1
ATOM 1083 C CA . ASP A 1 140 ? 5.831 0.758 -15.324 1.00 90.50 140 ASP A CA 1
ATOM 1084 C C . ASP A 1 140 ? 7.073 0.892 -14.443 1.00 90.50 140 ASP A C 1
ATOM 1086 O O . ASP A 1 140 ? 8.018 0.107 -14.544 1.00 90.50 140 ASP A O 1
ATOM 1090 N N . PHE A 1 141 ? 7.050 1.866 -13.533 1.00 92.38 141 PHE A N 1
ATOM 1091 C CA . PHE A 1 141 ? 8.133 2.083 -12.585 1.00 92.38 141 PHE A CA 1
ATOM 1092 C C . PHE A 1 141 ? 8.215 0.936 -11.564 1.00 92.38 141 PHE A C 1
ATOM 1094 O O . PHE A 1 141 ? 9.308 0.453 -11.273 1.00 92.38 141 PHE A O 1
ATOM 1101 N N . ALA A 1 142 ? 7.071 0.433 -11.084 1.00 90.81 142 ALA A N 1
ATOM 1102 C CA . ALA A 1 142 ? 6.999 -0.676 -10.130 1.00 90.81 142 ALA A CA 1
ATOM 1103 C C . ALA A 1 142 ? 7.667 -1.957 -10.651 1.00 90.81 142 ALA A C 1
ATOM 1105 O O . ALA A 1 142 ? 8.384 -2.623 -9.905 1.00 90.81 142 ALA A O 1
ATOM 1106 N N . ARG A 1 143 ? 7.515 -2.266 -11.948 1.00 88.94 143 ARG A N 1
ATOM 1107 C CA . ARG A 1 143 ? 8.181 -3.418 -12.587 1.00 88.94 143 ARG A CA 1
ATOM 1108 C C . ARG A 1 143 ? 9.708 -3.351 -12.515 1.00 88.94 143 ARG A C 1
ATOM 1110 O O . ARG A 1 143 ? 10.354 -4.394 -12.517 1.00 88.94 143 ARG A O 1
ATOM 1117 N N . LEU A 1 144 ? 10.284 -2.149 -12.454 1.00 88.69 144 LEU A N 1
ATOM 1118 C CA . LEU A 1 144 ? 11.735 -1.932 -12.465 1.00 88.69 144 LEU A CA 1
ATOM 1119 C C . LEU A 1 144 ? 12.310 -1.511 -11.106 1.00 88.69 144 LEU A C 1
ATOM 1121 O O . LEU A 1 144 ? 13.525 -1.384 -10.978 1.00 88.69 144 LEU A O 1
ATOM 1125 N N . ALA A 1 145 ? 11.479 -1.342 -10.077 1.00 85.75 145 ALA A N 1
ATOM 1126 C CA . ALA A 1 145 ? 11.908 -0.883 -8.754 1.00 85.75 145 ALA A CA 1
ATOM 1127 C C . ALA A 1 145 ? 12.897 -1.832 -8.057 1.00 85.75 145 ALA A C 1
ATOM 1129 O O . ALA A 1 145 ? 13.753 -1.385 -7.298 1.00 85.75 145 ALA A O 1
ATOM 1130 N N . LEU A 1 146 ? 12.811 -3.134 -8.347 1.00 80.44 146 LEU A N 1
ATOM 1131 C CA . LEU A 1 146 ? 13.714 -4.159 -7.809 1.00 80.44 146 LEU A CA 1
ATOM 1132 C C . LEU A 1 146 ? 14.954 -4.398 -8.686 1.00 80.44 146 LEU A C 1
ATOM 1134 O O . LEU A 1 146 ? 15.811 -5.212 -8.342 1.00 80.44 146 LEU A O 1
ATOM 1138 N N . ASN A 1 147 ? 15.069 -3.711 -9.825 1.00 82.75 147 ASN A N 1
ATOM 1139 C CA . ASN A 1 147 ? 16.244 -3.815 -10.680 1.00 82.75 147 ASN A CA 1
ATOM 1140 C C . ASN A 1 147 ? 17.442 -3.133 -9.994 1.00 82.75 147 ASN A C 1
ATOM 1142 O O . ASN A 1 147 ? 17.349 -1.980 -9.589 1.00 82.75 147 ASN A O 1
ATOM 1146 N N . GLN A 1 148 ? 18.592 -3.802 -9.894 1.00 77.75 148 GLN A N 1
ATOM 1147 C CA . GLN A 1 148 ? 19.765 -3.246 -9.204 1.00 77.75 148 GLN A CA 1
ATOM 1148 C C . GLN A 1 148 ? 20.326 -1.973 -9.859 1.00 77.75 148 GLN A C 1
ATOM 1150 O O . GLN A 1 148 ? 20.870 -1.120 -9.163 1.00 77.75 148 GLN A O 1
ATOM 1155 N N . GLN A 1 149 ? 20.192 -1.824 -11.180 1.00 80.50 149 GLN A N 1
ATOM 1156 C CA . GLN A 1 149 ? 20.739 -0.677 -11.912 1.00 80.50 149 GLN A CA 1
ATOM 1157 C C . GLN A 1 149 ? 19.798 0.531 -11.896 1.00 80.50 149 GLN A C 1
ATOM 1159 O O . GLN A 1 149 ? 20.255 1.669 -11.812 1.00 80.50 149 GLN A O 1
ATOM 1164 N N . PHE A 1 150 ? 18.486 0.288 -11.954 1.00 83.62 150 PHE A N 1
ATOM 1165 C CA . PHE A 1 150 ? 17.472 1.340 -12.093 1.00 83.62 150 PHE A CA 1
ATOM 1166 C C . PHE A 1 150 ? 16.546 1.487 -10.901 1.00 83.62 150 PHE A C 1
ATOM 1168 O O . PHE A 1 150 ? 15.720 2.396 -10.900 1.00 83.62 150 PHE A O 1
ATOM 1175 N N . GLY A 1 151 ? 16.685 0.643 -9.884 1.00 85.44 151 GLY A N 1
ATOM 1176 C CA . GLY A 1 151 ? 15.758 0.578 -8.764 1.00 85.44 151 GLY A CA 1
ATOM 1177 C C . GLY A 1 151 ? 15.612 1.919 -8.065 1.00 85.44 151 GLY A C 1
ATOM 1178 O O . GLY A 1 151 ? 14.498 2.351 -7.807 1.00 85.44 151 GLY A O 1
ATOM 1179 N N . SER A 1 152 ? 16.707 2.660 -7.871 1.00 88.69 152 SER A N 1
ATOM 1180 C CA . SER A 1 152 ? 16.656 3.993 -7.257 1.00 88.69 152 SER A CA 1
ATOM 1181 C C . SER A 1 152 ? 15.921 5.032 -8.116 1.00 88.69 152 SER A C 1
ATOM 1183 O O . SER A 1 152 ? 15.159 5.836 -7.578 1.00 88.69 152 SER A O 1
ATOM 1185 N N . LEU A 1 153 ? 16.105 5.016 -9.442 1.00 91.25 153 LEU A N 1
ATOM 1186 C CA . LEU A 1 153 ? 15.406 5.910 -10.369 1.00 91.25 153 LEU A CA 1
ATOM 1187 C C . LEU A 1 153 ? 13.922 5.546 -10.467 1.00 91.25 153 LEU A C 1
ATOM 1189 O O . LEU A 1 153 ? 13.065 6.414 -10.307 1.00 91.25 153 LEU A O 1
ATOM 1193 N N . ALA A 1 154 ? 13.630 4.266 -10.695 1.00 91.88 154 ALA A N 1
ATOM 1194 C CA . ALA A 1 154 ? 12.281 3.729 -10.781 1.00 91.88 154 ALA A CA 1
ATOM 1195 C C . ALA A 1 154 ? 11.505 4.010 -9.490 1.00 91.88 154 ALA A C 1
ATOM 1197 O O . ALA A 1 154 ? 10.409 4.556 -9.547 1.00 91.88 154 ALA A O 1
ATOM 1198 N N . LEU A 1 155 ? 12.110 3.776 -8.325 1.00 93.06 155 LEU A N 1
ATOM 1199 C CA . LEU A 1 155 ? 11.485 4.035 -7.033 1.00 93.06 155 LEU A CA 1
ATOM 1200 C C . LEU A 1 155 ? 11.186 5.529 -6.810 1.00 93.06 155 LEU A C 1
ATOM 1202 O O . LEU A 1 155 ? 10.110 5.871 -6.324 1.00 93.06 155 LEU A O 1
ATOM 1206 N N . ARG A 1 156 ? 12.073 6.444 -7.232 1.00 92.81 156 ARG A N 1
ATOM 1207 C CA . ARG A 1 156 ? 11.779 7.892 -7.206 1.00 92.81 156 ARG A CA 1
ATOM 1208 C C . ARG A 1 156 ? 10.634 8.269 -8.145 1.00 92.81 156 ARG A C 1
ATOM 1210 O O . ARG A 1 156 ? 9.829 9.134 -7.813 1.00 92.81 156 ARG A O 1
ATOM 1217 N N . ARG A 1 157 ? 10.560 7.655 -9.330 1.00 93.44 157 ARG A N 1
ATOM 1218 C CA . ARG A 1 157 ? 9.462 7.881 -10.286 1.00 93.44 157 ARG A CA 1
ATOM 1219 C C . ARG A 1 157 ? 8.137 7.323 -9.756 1.00 93.44 157 ARG A C 1
ATOM 1221 O O . ARG A 1 157 ? 7.119 7.996 -9.892 1.00 93.44 157 ARG A O 1
ATOM 1228 N N . MET A 1 158 ? 8.156 6.167 -9.086 1.00 94.69 158 MET A N 1
ATOM 1229 C CA . MET A 1 158 ? 6.998 5.629 -8.363 1.00 94.69 158 MET A CA 1
ATOM 1230 C C . MET A 1 158 ? 6.517 6.606 -7.296 1.00 94.69 158 MET A C 1
ATOM 1232 O O . MET A 1 158 ? 5.356 6.981 -7.326 1.00 94.69 158 MET A O 1
ATOM 1236 N N . ALA A 1 159 ? 7.400 7.075 -6.406 1.00 94.12 159 ALA A N 1
ATOM 1237 C CA . ALA A 1 159 ? 7.030 8.017 -5.347 1.00 94.12 159 ALA A CA 1
ATOM 1238 C C . ALA A 1 159 ? 6.369 9.290 -5.908 1.00 94.12 159 ALA A C 1
ATOM 1240 O O . ALA A 1 159 ? 5.329 9.719 -5.429 1.00 94.12 159 ALA A O 1
ATOM 1241 N N . ARG A 1 160 ? 6.905 9.847 -7.003 1.00 93.69 160 ARG A N 1
ATOM 1242 C CA . ARG A 1 160 ? 6.328 11.034 -7.662 1.00 93.69 160 ARG A CA 1
ATOM 1243 C C . ARG A 1 160 ? 4.984 10.796 -8.352 1.00 93.69 160 ARG A C 1
ATOM 1245 O O . ARG A 1 160 ? 4.277 11.763 -8.615 1.00 93.69 160 ARG A O 1
ATOM 1252 N N . SER A 1 161 ? 4.678 9.555 -8.725 1.00 94.12 161 SER A N 1
ATOM 1253 C CA . SER A 1 161 ? 3.446 9.198 -9.443 1.00 94.12 161 SER A CA 1
ATOM 1254 C C . SER A 1 161 ? 2.404 8.516 -8.561 1.00 94.12 161 SER A C 1
ATOM 1256 O O . SER A 1 161 ? 1.274 8.361 -9.007 1.00 94.12 161 SER A O 1
ATOM 1258 N N . ALA A 1 162 ? 2.762 8.134 -7.334 1.00 95.50 162 ALA A N 1
ATOM 1259 C CA . ALA A 1 162 ? 1.871 7.485 -6.386 1.00 95.50 162 ALA A CA 1
ATOM 1260 C C . ALA A 1 162 ? 0.763 8.441 -5.929 1.00 95.50 162 ALA A C 1
ATOM 1262 O O . ALA A 1 162 ? 1.025 9.545 -5.447 1.00 95.50 162 ALA A O 1
ATOM 1263 N N . GLN A 1 163 ? -0.483 7.996 -6.050 1.00 94.25 163 GLN A N 1
ATOM 1264 C CA . GLN A 1 163 ? -1.674 8.759 -5.676 1.00 94.25 163 GLN A CA 1
ATOM 1265 C C . GLN A 1 163 ? -2.521 8.026 -4.640 1.00 94.25 163 GLN A C 1
ATOM 1267 O O . GLN A 1 163 ? -3.186 8.664 -3.830 1.00 94.25 163 GLN A O 1
ATOM 1272 N N . THR A 1 164 ? -2.488 6.695 -4.644 1.00 94.56 164 THR A N 1
ATOM 1273 C CA . THR A 1 164 ? -3.328 5.861 -3.777 1.00 94.56 164 THR A CA 1
ATOM 1274 C C . THR A 1 164 ? -2.546 5.266 -2.608 1.00 94.56 164 THR A C 1
ATOM 1276 O O . THR A 1 164 ? -1.316 5.158 -2.634 1.00 94.56 164 THR A O 1
ATOM 1279 N N . LEU A 1 165 ? -3.267 4.815 -1.576 1.00 94.44 165 LEU A N 1
ATOM 1280 C CA . LEU A 1 165 ? -2.668 4.140 -0.422 1.00 94.44 165 LEU A CA 1
ATOM 1281 C C . LEU A 1 165 ? -1.897 2.876 -0.836 1.00 94.44 165 LEU A C 1
ATOM 1283 O O . LEU A 1 165 ? -0.793 2.636 -0.350 1.00 94.44 165 LEU A O 1
ATOM 1287 N N . ALA A 1 166 ? -2.443 2.093 -1.770 1.00 93.75 166 ALA A N 1
ATOM 1288 C CA . ALA A 1 166 ? -1.807 0.876 -2.274 1.00 93.75 166 ALA A CA 1
ATOM 1289 C C . ALA A 1 166 ? -0.490 1.164 -3.018 1.00 93.75 166 ALA A C 1
ATOM 1291 O O . ALA A 1 166 ? 0.503 0.448 -2.843 1.00 93.75 166 ALA A O 1
ATOM 1292 N N . GLU A 1 167 ? -0.450 2.232 -3.815 1.00 95.25 167 GLU A N 1
ATOM 1293 C CA . GLU A 1 167 ? 0.760 2.667 -4.516 1.00 95.25 167 GLU A CA 1
ATOM 1294 C C . GLU A 1 167 ? 1.833 3.136 -3.531 1.00 95.25 167 GLU A C 1
ATOM 1296 O O . GLU A 1 167 ? 2.974 2.673 -3.595 1.00 95.25 167 GLU A O 1
ATOM 1301 N N . TRP A 1 168 ? 1.473 3.967 -2.549 1.00 96.31 168 TRP A N 1
ATOM 1302 C CA . TRP A 1 168 ? 2.418 4.409 -1.522 1.00 96.31 168 TRP A CA 1
ATOM 1303 C C . TRP A 1 168 ? 2.934 3.264 -0.644 1.00 96.31 168 TRP A C 1
ATOM 1305 O O . TRP A 1 168 ? 4.120 3.230 -0.316 1.00 96.31 168 TRP A O 1
ATOM 1315 N N . LEU A 1 169 ? 2.101 2.268 -0.331 1.00 94.38 169 LEU A N 1
ATOM 1316 C CA . LEU A 1 169 ? 2.553 1.042 0.336 1.00 94.38 169 LEU A CA 1
ATOM 1317 C C . LEU A 1 169 ? 3.513 0.225 -0.533 1.00 94.38 169 LEU A C 1
ATOM 1319 O O . LEU A 1 169 ? 4.441 -0.398 -0.015 1.00 94.38 169 LEU A O 1
ATOM 1323 N N . THR A 1 170 ? 3.334 0.245 -1.852 1.00 94.44 170 THR A N 1
ATOM 1324 C CA . THR A 1 170 ? 4.266 -0.398 -2.785 1.00 94.44 170 THR A CA 1
ATOM 1325 C C . THR A 1 170 ? 5.614 0.330 -2.796 1.00 94.44 170 THR A C 1
ATOM 1327 O O . THR A 1 170 ? 6.654 -0.325 -2.718 1.00 94.44 170 THR A O 1
ATOM 1330 N N . VAL A 1 171 ? 5.619 1.671 -2.796 1.00 94.81 171 VAL A N 1
ATOM 1331 C CA . VAL A 1 171 ? 6.844 2.485 -2.641 1.00 94.81 171 VAL A CA 1
ATOM 1332 C C . VAL A 1 171 ? 7.538 2.170 -1.315 1.00 94.81 171 VAL A C 1
ATOM 1334 O O . VAL A 1 171 ? 8.743 1.920 -1.291 1.00 94.81 171 VAL A O 1
ATOM 1337 N N . TYR A 1 172 ? 6.776 2.118 -0.221 1.00 94.31 172 TYR A N 1
ATOM 1338 C CA . TYR A 1 172 ? 7.288 1.800 1.110 1.00 94.31 172 TYR A CA 1
ATOM 1339 C C . TYR A 1 172 ? 7.995 0.438 1.152 1.00 94.31 172 TYR A C 1
ATOM 1341 O O . TYR A 1 172 ? 9.116 0.342 1.650 1.00 94.31 172 TYR A O 1
ATOM 1349 N N . ARG A 1 173 ? 7.359 -0.604 0.599 1.00 91.62 173 ARG A N 1
ATOM 1350 C CA . ARG A 1 173 ? 7.885 -1.981 0.584 1.00 91.62 173 ARG A CA 1
ATOM 1351 C C . ARG A 1 173 ? 9.109 -2.147 -0.317 1.00 91.62 173 ARG A C 1
ATOM 1353 O O . ARG A 1 173 ? 9.973 -2.961 -0.008 1.00 91.62 173 ARG A O 1
ATOM 1360 N N . ALA A 1 174 ? 9.182 -1.402 -1.419 1.00 90.88 174 ALA A N 1
ATOM 1361 C CA . ALA A 1 174 ? 10.320 -1.447 -2.338 1.00 90.88 174 ALA A CA 1
ATOM 1362 C C . ALA A 1 174 ? 11.533 -0.638 -1.833 1.00 90.88 174 ALA A C 1
ATOM 1364 O O . ALA A 1 174 ? 12.665 -0.896 -2.244 1.00 90.88 174 ALA A O 1
ATOM 1365 N N . GLY A 1 175 ? 11.321 0.334 -0.941 1.00 88.25 175 GLY A N 1
ATOM 1366 C CA . GLY A 1 175 ? 12.389 1.125 -0.338 1.00 88.25 175 GLY A CA 1
ATOM 1367 C C . GLY A 1 175 ? 13.224 0.338 0.675 1.00 88.25 175 GLY A C 1
ATOM 1368 O O . GLY A 1 175 ? 12.699 -0.351 1.550 1.00 88.25 175 GLY A O 1
ATOM 1369 N N . ALA A 1 176 ? 14.549 0.502 0.618 1.00 87.31 176 ALA A N 1
ATOM 1370 C CA . ALA A 1 176 ? 15.442 -0.051 1.633 1.00 87.31 176 ALA A CA 1
ATOM 1371 C C . ALA A 1 176 ? 15.082 0.475 3.035 1.00 87.31 176 ALA A C 1
ATOM 1373 O O . ALA A 1 176 ? 14.627 1.618 3.191 1.00 87.31 176 ALA A O 1
ATOM 1374 N N . ALA A 1 177 ? 15.310 -0.352 4.060 1.00 84.25 177 ALA A N 1
ATOM 1375 C CA . ALA A 1 177 ? 15.155 0.058 5.452 1.00 84.25 177 ALA A CA 1
ATOM 1376 C C . ALA A 1 177 ? 15.969 1.337 5.720 1.00 84.25 177 ALA A C 1
ATOM 1378 O O . ALA A 1 177 ? 17.115 1.448 5.288 1.00 84.25 177 ALA A O 1
ATOM 1379 N N . ASN A 1 178 ? 15.356 2.309 6.398 1.00 85.38 178 ASN A N 1
ATOM 1380 C CA . ASN A 1 178 ? 15.938 3.621 6.720 1.00 85.38 178 ASN A CA 1
ATOM 1381 C C . ASN A 1 178 ? 16.293 4.522 5.517 1.00 85.38 178 ASN A C 1
ATOM 1383 O O . ASN A 1 178 ? 17.004 5.509 5.684 1.00 85.38 178 ASN A O 1
ATOM 1387 N N . SER A 1 179 ? 15.804 4.225 4.308 1.00 91.38 179 SER A N 1
ATOM 1388 C CA . SER A 1 179 ? 15.989 5.121 3.159 1.00 91.38 179 SER A CA 1
ATOM 1389 C C . SER A 1 179 ? 15.081 6.356 3.232 1.00 91.38 179 SER A C 1
ATOM 1391 O O . SER A 1 179 ? 13.956 6.284 3.729 1.00 91.38 179 SER A O 1
ATOM 1393 N N . ALA A 1 180 ? 15.540 7.474 2.660 1.00 93.12 180 ALA A N 1
ATOM 1394 C CA . ALA A 1 180 ? 14.752 8.706 2.555 1.00 93.12 180 ALA A CA 1
ATOM 1395 C C . ALA A 1 180 ? 13.415 8.485 1.826 1.00 93.12 180 ALA A C 1
ATOM 1397 O O . ALA A 1 180 ? 12.399 9.032 2.231 1.00 93.12 180 ALA A O 1
ATOM 1398 N N . ILE A 1 181 ? 13.388 7.617 0.807 1.00 92.50 181 ILE A N 1
ATOM 1399 C CA . ILE A 1 181 ? 12.147 7.287 0.089 1.00 92.50 181 ILE A CA 1
ATOM 1400 C C . ILE A 1 181 ? 11.172 6.513 0.983 1.00 92.50 181 ILE A C 1
ATOM 1402 O O . ILE A 1 181 ? 9.966 6.732 0.917 1.00 92.50 181 ILE A O 1
ATOM 1406 N N . ARG A 1 182 ? 11.669 5.619 1.849 1.00 92.94 182 ARG A N 1
ATOM 1407 C CA . ARG A 1 182 ? 10.802 4.918 2.801 1.00 92.94 182 ARG A CA 1
ATOM 1408 C C . ARG A 1 182 ? 10.189 5.901 3.801 1.00 92.94 182 ARG A C 1
ATOM 1410 O O . ARG A 1 182 ? 9.005 5.777 4.089 1.00 92.94 182 ARG A O 1
ATOM 1417 N N . GLN A 1 183 ? 10.954 6.887 4.276 1.00 94.06 183 GLN A N 1
ATOM 1418 C CA . GLN A 1 183 ? 10.445 7.966 5.137 1.00 94.06 183 GLN A CA 1
ATOM 1419 C C . GLN A 1 183 ? 9.413 8.842 4.413 1.00 94.06 183 GLN A C 1
ATOM 1421 O O . GLN A 1 183 ? 8.326 9.055 4.942 1.00 94.06 183 GLN A O 1
ATOM 1426 N N . GLU A 1 184 ? 9.706 9.258 3.178 1.00 95.00 184 GLU A N 1
ATOM 1427 C CA . GLU A 1 184 ? 8.778 9.998 2.314 1.00 95.00 184 GLU A CA 1
ATOM 1428 C C . GLU A 1 184 ? 7.456 9.238 2.132 1.00 95.00 184 GLU A C 1
ATOM 1430 O O . GLU A 1 184 ? 6.382 9.819 2.271 1.00 95.00 184 GLU A O 1
ATOM 1435 N N . ALA A 1 185 ? 7.519 7.919 1.917 1.00 95.56 185 ALA A N 1
ATOM 1436 C CA . ALA A 1 185 ? 6.329 7.083 1.820 1.00 95.56 185 ALA A CA 1
ATOM 1437 C C . ALA A 1 185 ? 5.525 7.045 3.131 1.00 95.56 185 ALA A C 1
ATOM 1439 O O . ALA A 1 185 ? 4.301 7.126 3.080 1.00 95.56 185 ALA A O 1
ATOM 1440 N N . VAL A 1 186 ? 6.173 6.972 4.304 1.00 94.81 186 VAL A N 1
ATOM 1441 C CA . VAL A 1 186 ? 5.462 7.059 5.598 1.00 94.81 186 VAL A CA 1
ATOM 1442 C C . VAL A 1 186 ? 4.748 8.400 5.742 1.00 94.81 186 VAL A C 1
ATOM 1444 O O . VAL A 1 186 ? 3.579 8.436 6.133 1.00 94.81 186 VAL A O 1
ATOM 1447 N N . GLU A 1 187 ? 5.421 9.505 5.419 1.00 94.62 187 GLU A N 1
ATOM 1448 C CA . GLU A 1 187 ? 4.826 10.841 5.494 1.00 94.62 187 GLU A CA 1
ATOM 1449 C C . GLU A 1 187 ? 3.636 10.990 4.544 1.00 94.62 187 GLU A C 1
ATOM 1451 O O . GLU A 1 187 ? 2.587 11.502 4.945 1.00 94.62 187 GLU A O 1
ATOM 1456 N N . ALA A 1 188 ? 3.776 10.509 3.307 1.00 94.69 188 ALA A N 1
ATOM 1457 C CA . ALA A 1 188 ? 2.713 10.530 2.314 1.00 94.69 188 ALA A CA 1
ATOM 1458 C C . ALA A 1 188 ? 1.508 9.696 2.765 1.00 94.69 188 ALA A C 1
ATOM 1460 O O . ALA A 1 188 ? 0.394 10.214 2.777 1.00 94.69 188 ALA A O 1
ATOM 1461 N N . ILE A 1 189 ? 1.728 8.459 3.232 1.00 95.31 189 ILE A N 1
ATOM 1462 C CA . ILE A 1 189 ? 0.677 7.595 3.798 1.00 95.31 189 ILE A CA 1
ATOM 1463 C C . ILE A 1 189 ? -0.024 8.311 4.954 1.00 95.31 189 ILE A C 1
ATOM 1465 O O . ILE A 1 189 ? -1.247 8.380 4.990 1.00 95.31 189 ILE A O 1
ATOM 1469 N N . THR A 1 190 ? 0.729 8.912 5.875 1.00 92.56 190 THR A N 1
ATOM 1470 C CA . THR A 1 190 ? 0.159 9.596 7.047 1.00 92.56 190 THR A CA 1
ATOM 1471 C C . THR A 1 190 ? -0.752 10.764 6.656 1.00 92.56 190 THR A C 1
ATOM 1473 O O . THR A 1 190 ? -1.749 11.019 7.331 1.00 92.56 190 THR A O 1
ATOM 1476 N N . ARG A 1 191 ? -0.437 11.473 5.565 1.00 93.06 191 ARG A N 1
ATOM 1477 C CA . ARG A 1 191 ? -1.224 12.617 5.071 1.00 93.06 191 ARG A CA 1
ATOM 1478 C C . ARG A 1 191 ? -2.336 12.220 4.105 1.00 93.06 191 ARG A C 1
ATOM 1480 O O . ARG A 1 191 ? -3.243 13.020 3.885 1.00 93.06 191 ARG A O 1
ATOM 1487 N N . LEU A 1 192 ? -2.277 11.018 3.538 1.00 93.50 192 LEU A N 1
ATOM 1488 C C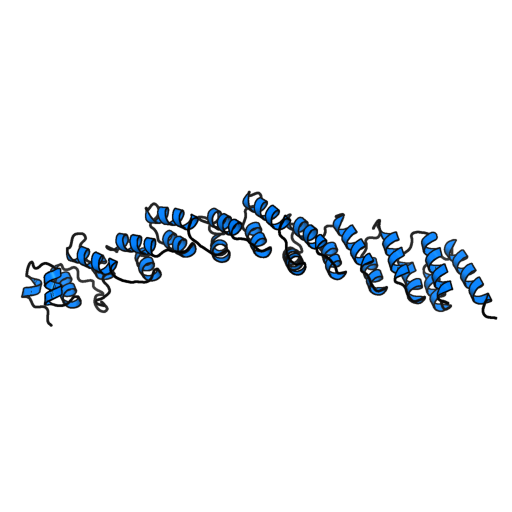A . LEU A 1 192 ? -3.218 10.571 2.524 1.00 93.50 192 LEU A CA 1
ATOM 1489 C C . LEU A 1 192 ? -4.639 10.514 3.089 1.00 93.50 192 LEU A C 1
ATOM 1491 O O . LEU A 1 192 ? -4.861 10.052 4.212 1.00 93.50 192 LEU A O 1
ATOM 1495 N N . TRP A 1 193 ? -5.607 10.952 2.293 1.00 88.69 193 TRP A N 1
ATOM 1496 C CA . TRP A 1 193 ? -7.007 10.633 2.524 1.00 88.69 193 TRP A CA 1
ATOM 1497 C C . TRP A 1 193 ? -7.358 9.377 1.723 1.00 88.69 193 TRP A C 1
ATOM 1499 O O . TRP A 1 193 ? -7.000 9.275 0.553 1.00 88.69 193 TRP A O 1
ATOM 1509 N N . ALA A 1 194 ? -8.026 8.429 2.368 1.00 90.31 194 ALA A N 1
ATOM 1510 C CA . ALA A 1 194 ? -8.515 7.193 1.768 1.00 90.31 194 ALA A CA 1
ATOM 1511 C C . ALA A 1 194 ? -9.767 6.743 2.527 1.00 90.31 194 ALA A C 1
ATOM 1513 O O . ALA A 1 194 ? -9.993 7.167 3.668 1.00 90.31 194 ALA A O 1
ATOM 1514 N N . SER A 1 195 ? -10.576 5.911 1.882 1.00 90.62 195 SER A N 1
ATOM 1515 C CA . SER A 1 195 ? -11.786 5.330 2.471 1.00 90.62 195 SER A CA 1
ATOM 1516 C C . SER A 1 195 ? -11.461 4.396 3.643 1.00 90.62 195 SER A C 1
ATOM 1518 O O . SER A 1 195 ? -10.339 3.899 3.773 1.00 90.62 195 SER A O 1
ATOM 1520 N N . ALA A 1 196 ? -12.444 4.146 4.515 1.00 89.25 196 ALA A N 1
ATOM 1521 C CA . ALA A 1 196 ? -12.263 3.220 5.633 1.00 89.25 196 ALA A CA 1
ATOM 1522 C C . ALA A 1 196 ? -11.907 1.811 5.129 1.00 89.25 196 ALA A C 1
ATOM 1524 O O . ALA A 1 196 ? -11.042 1.163 5.709 1.00 89.25 196 ALA A O 1
ATOM 1525 N N . GLU A 1 197 ? -12.505 1.382 4.018 1.00 92.12 197 GLU A N 1
ATOM 1526 C CA . GLU A 1 197 ? -12.258 0.098 3.362 1.00 92.12 197 GLU A CA 1
ATOM 1527 C C . GLU A 1 197 ? -10.814 -0.021 2.853 1.00 92.12 197 GLU A C 1
ATOM 1529 O O . GLU A 1 197 ? -10.175 -1.058 3.031 1.00 92.12 197 GLU A O 1
ATOM 1534 N N . GLU A 1 198 ? -10.259 1.041 2.263 1.00 93.75 198 GLU A N 1
ATOM 1535 C CA . GLU A 1 198 ? -8.861 1.054 1.813 1.00 93.75 198 GLU A CA 1
ATOM 1536 C C . GLU A 1 198 ? -7.881 0.975 2.988 1.00 93.75 198 GLU A C 1
ATOM 1538 O O . GLU A 1 198 ? -6.912 0.211 2.939 1.00 93.75 198 GLU A O 1
ATOM 1543 N N . TRP A 1 199 ? -8.138 1.727 4.063 1.00 94.56 199 TRP A N 1
ATOM 1544 C CA . TRP A 1 199 ? -7.343 1.648 5.291 1.00 94.56 199 TRP A CA 1
ATOM 1545 C C . TRP A 1 199 ? -7.421 0.266 5.935 1.00 94.56 199 TRP A C 1
ATOM 1547 O O . TRP A 1 199 ? -6.411 -0.271 6.394 1.00 94.56 199 TRP A O 1
ATOM 1557 N N . GLU A 1 200 ? -8.609 -0.328 5.942 1.00 93.56 200 GLU A N 1
ATOM 1558 C CA . GLU A 1 200 ? -8.856 -1.655 6.483 1.00 93.56 200 GLU A CA 1
ATOM 1559 C C . GLU A 1 200 ? -8.134 -2.742 5.675 1.00 93.56 200 GLU A C 1
ATOM 1561 O O . GLU A 1 200 ? -7.484 -3.618 6.254 1.00 93.56 200 GL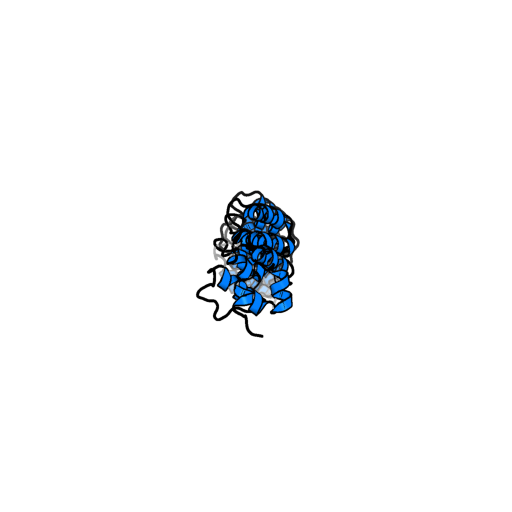U A O 1
ATOM 1566 N N . ALA A 1 201 ? -8.180 -2.666 4.342 1.00 94.06 201 ALA A N 1
ATOM 1567 C CA . ALA A 1 201 ? -7.449 -3.564 3.453 1.00 94.06 201 ALA A CA 1
ATOM 1568 C C . ALA A 1 201 ? -5.928 -3.437 3.650 1.00 94.06 201 ALA A C 1
ATOM 1570 O O . ALA A 1 201 ? -5.224 -4.448 3.726 1.00 94.06 201 ALA A O 1
ATOM 1571 N N . ALA A 1 202 ? -5.421 -2.209 3.800 1.00 93.75 202 ALA A N 1
ATOM 1572 C CA . ALA A 1 202 ? -4.012 -1.946 4.080 1.00 93.75 202 ALA A CA 1
ATOM 1573 C C . ALA A 1 202 ? -3.554 -2.548 5.418 1.00 93.75 202 ALA A C 1
ATOM 1575 O O . ALA A 1 202 ? -2.509 -3.199 5.470 1.00 93.75 202 ALA A O 1
ATOM 1576 N N . CYS A 1 203 ? -4.338 -2.371 6.485 1.00 93.31 203 CYS A N 1
ATOM 1577 C CA . CYS A 1 203 ? -4.044 -2.967 7.789 1.00 93.31 203 CYS A CA 1
ATOM 1578 C C . CYS A 1 203 ? -4.100 -4.498 7.732 1.00 93.31 203 CYS A C 1
ATOM 1580 O O . CYS A 1 203 ? -3.187 -5.163 8.217 1.00 93.31 203 CYS A O 1
ATOM 1582 N N . SER A 1 204 ? -5.119 -5.057 7.071 1.00 92.88 204 SER A N 1
ATOM 1583 C CA . SER A 1 204 ? -5.286 -6.508 6.904 1.00 92.88 204 SER A CA 1
ATOM 1584 C C . SER A 1 204 ? -4.095 -7.137 6.178 1.00 92.88 204 SER A C 1
ATOM 1586 O O . SER A 1 204 ? -3.592 -8.174 6.599 1.00 92.88 204 SER A O 1
ATOM 1588 N N . ALA A 1 205 ? -3.580 -6.481 5.132 1.00 90.75 205 ALA A N 1
ATOM 1589 C CA . ALA A 1 205 ? -2.398 -6.936 4.398 1.00 90.75 205 ALA A CA 1
ATOM 1590 C C . ALA A 1 205 ? -1.097 -6.892 5.223 1.00 90.75 205 ALA A C 1
ATOM 1592 O O . ALA A 1 205 ? -0.085 -7.446 4.795 1.00 90.75 205 ALA A O 1
ATOM 1593 N N . MET A 1 206 ? -1.110 -6.215 6.374 1.00 88.75 206 MET A N 1
ATOM 1594 C CA . MET A 1 206 ? 0.012 -6.102 7.309 1.00 88.75 206 MET A CA 1
ATOM 1595 C C . MET A 1 206 ? -0.261 -6.834 8.635 1.00 88.75 206 MET A C 1
ATOM 1597 O O . MET A 1 206 ? 0.567 -6.764 9.551 1.00 88.75 206 MET A O 1
ATOM 1601 N N . ALA A 1 207 ? -1.388 -7.546 8.752 1.00 83.56 207 ALA A N 1
ATOM 1602 C CA . ALA A 1 207 ? -1.747 -8.281 9.957 1.00 83.56 207 ALA A CA 1
ATOM 1603 C C . ALA A 1 207 ? -0.692 -9.358 10.265 1.00 83.56 207 ALA A C 1
ATOM 1605 O O . ALA A 1 207 ? -0.245 -10.084 9.380 1.00 83.56 207 ALA A O 1
ATOM 1606 N N . GLY A 1 208 ? -0.254 -9.430 11.524 1.00 81.50 208 GLY A N 1
ATOM 1607 C CA . GLY A 1 208 ? 0.788 -10.366 11.966 1.00 81.50 208 GLY A CA 1
ATOM 1608 C C . GLY A 1 208 ? 2.228 -9.966 11.617 1.00 81.50 208 GLY A C 1
ATOM 1609 O O . GLY A 1 208 ? 3.160 -10.657 12.018 1.00 81.50 208 GLY A O 1
ATOM 1610 N N . THR A 1 209 ? 2.445 -8.852 10.913 1.00 87.38 209 THR A N 1
ATOM 1611 C CA . THR A 1 209 ? 3.799 -8.322 10.677 1.00 87.38 209 THR A CA 1
ATOM 1612 C C . THR A 1 209 ? 4.259 -7.453 11.848 1.00 87.38 209 THR A C 1
ATOM 1614 O O . THR A 1 209 ? 3.434 -6.833 12.516 1.00 87.38 209 THR A O 1
ATOM 1617 N N . THR A 1 210 ? 5.569 -7.357 12.082 1.00 87.25 210 THR A N 1
ATOM 1618 C CA . THR A 1 210 ? 6.180 -6.415 13.045 1.00 87.25 210 THR A CA 1
ATOM 1619 C C . THR A 1 210 ? 6.694 -5.145 12.359 1.00 87.25 210 THR A C 1
ATOM 1621 O O . THR A 1 210 ? 7.597 -4.482 12.868 1.00 87.25 210 THR A O 1
ATOM 1624 N N . ASP A 1 211 ? 6.194 -4.834 11.158 1.00 89.12 211 ASP A N 1
ATOM 1625 C CA . ASP A 1 211 ? 6.671 -3.687 10.391 1.00 89.12 211 ASP A CA 1
ATOM 1626 C C . ASP A 1 211 ? 6.204 -2.371 11.051 1.00 89.12 211 ASP A C 1
ATOM 1628 O O . ASP A 1 211 ? 5.009 -2.231 11.328 1.00 89.12 211 ASP A O 1
ATOM 1632 N N . PRO A 1 212 ? 7.097 -1.385 11.278 1.00 88.88 212 PRO A N 1
ATOM 1633 C CA . PRO A 1 212 ? 6.745 -0.124 11.930 1.00 88.88 212 PRO A CA 1
ATOM 1634 C C . PRO A 1 212 ? 5.592 0.648 11.278 1.00 88.88 212 PRO A C 1
ATOM 1636 O O . PRO A 1 212 ? 4.877 1.368 11.974 1.00 88.88 212 PRO A O 1
ATOM 1639 N N . ILE A 1 213 ? 5.373 0.509 9.961 1.00 92.06 213 ILE A N 1
ATOM 1640 C CA . ILE A 1 213 ? 4.253 1.201 9.299 1.00 92.06 213 ILE A CA 1
ATOM 1641 C C . ILE A 1 213 ? 2.894 0.707 9.798 1.00 92.06 213 ILE A C 1
ATOM 1643 O O . ILE A 1 213 ? 1.915 1.446 9.725 1.00 92.06 213 ILE A O 1
ATOM 1647 N N . ARG A 1 214 ? 2.818 -0.519 10.335 1.00 92.00 214 ARG A N 1
ATOM 1648 C CA . ARG A 1 214 ? 1.573 -1.106 10.840 1.00 92.00 214 ARG A CA 1
ATOM 1649 C C . ARG A 1 214 ? 0.916 -0.191 11.868 1.00 92.00 214 ARG A C 1
ATOM 1651 O O . ARG A 1 214 ? -0.267 0.103 11.738 1.00 92.00 214 ARG A O 1
ATOM 1658 N N . THR A 1 215 ? 1.679 0.321 12.830 1.00 91.06 215 THR A N 1
ATOM 1659 C CA . THR A 1 215 ? 1.161 1.235 13.857 1.00 91.06 215 THR A CA 1
ATOM 1660 C C . THR A 1 215 ? 0.580 2.504 13.230 1.00 91.06 215 THR A C 1
ATOM 1662 O O . THR A 1 215 ? -0.516 2.920 13.596 1.00 91.06 215 THR A O 1
ATOM 1665 N N . THR A 1 216 ? 1.250 3.079 12.226 1.00 92.75 216 THR A N 1
ATOM 1666 C CA . THR A 1 216 ? 0.739 4.238 11.477 1.00 92.75 216 THR A CA 1
ATOM 1667 C C . THR A 1 216 ? -0.567 3.916 10.750 1.00 92.75 216 THR A C 1
ATOM 1669 O O . THR A 1 216 ? -1.509 4.705 10.813 1.00 92.75 216 THR A O 1
ATOM 1672 N N . LEU A 1 217 ? -0.656 2.757 10.089 1.00 94.75 217 LEU A N 1
ATOM 1673 C CA . LEU A 1 217 ? -1.868 2.331 9.383 1.00 94.75 217 LEU A CA 1
ATOM 1674 C C . LEU A 1 217 ? -3.046 2.154 10.345 1.00 94.75 217 LEU A C 1
ATOM 1676 O O . LEU A 1 217 ? -4.117 2.696 10.086 1.00 94.75 217 LEU A O 1
ATOM 1680 N N . VAL A 1 218 ? -2.841 1.469 11.474 1.00 93.75 218 VAL A N 1
ATOM 1681 C CA . VAL A 1 218 ? -3.895 1.226 12.474 1.00 93.75 218 VAL A CA 1
ATOM 1682 C C . VAL A 1 218 ? -4.346 2.540 13.119 1.00 93.75 218 VAL A C 1
ATOM 1684 O O . VAL A 1 218 ? -5.547 2.793 13.245 1.00 93.75 218 VAL A O 1
ATOM 1687 N N . GLN A 1 219 ? -3.408 3.436 13.446 1.00 93.19 219 GLN A N 1
ATOM 1688 C CA . GLN A 1 219 ? -3.727 4.778 13.941 1.00 93.19 219 GLN A CA 1
ATOM 1689 C C . GLN A 1 219 ? -4.553 5.577 12.931 1.00 93.19 219 GLN A C 1
ATOM 1691 O O . GLN A 1 219 ? -5.532 6.214 13.321 1.00 93.19 219 GLN A O 1
ATOM 1696 N N . ARG A 1 220 ? -4.209 5.535 11.640 1.00 93.88 220 ARG A N 1
ATOM 1697 C CA . ARG A 1 220 ? -4.987 6.213 10.596 1.00 93.88 220 ARG A CA 1
ATOM 1698 C C . ARG A 1 220 ? -6.360 5.580 10.430 1.00 93.88 220 ARG A C 1
ATOM 1700 O O . ARG A 1 220 ? -7.346 6.306 10.483 1.00 93.88 220 ARG A O 1
ATOM 1707 N N . PHE A 1 221 ? -6.448 4.255 10.342 1.00 94.88 221 PHE A N 1
ATOM 1708 C CA . PHE A 1 221 ? -7.717 3.536 10.242 1.00 94.88 221 PHE A CA 1
ATOM 1709 C C . PHE A 1 221 ? -8.678 3.887 11.388 1.00 94.88 221 PHE A C 1
ATOM 1711 O O . PHE A 1 221 ? -9.845 4.182 11.137 1.00 94.88 221 PHE A O 1
ATOM 1718 N N . SER A 1 222 ? -8.184 3.999 12.626 1.00 93.56 222 SER A N 1
ATOM 1719 C CA . SER A 1 222 ? -8.999 4.398 13.784 1.00 93.56 222 SER A CA 1
ATOM 1720 C C . SER A 1 222 ? -9.665 5.777 13.658 1.00 93.56 222 SER A C 1
ATOM 1722 O O . SER A 1 222 ? -10.677 6.045 14.299 1.00 93.56 222 SER A O 1
ATOM 1724 N N . GLN A 1 223 ? -9.129 6.678 12.828 1.00 93.12 223 GLN A N 1
ATOM 1725 C CA . GLN A 1 223 ? -9.722 8.003 12.604 1.00 93.12 223 GLN A CA 1
ATOM 1726 C C . GLN A 1 223 ? -10.960 7.917 11.700 1.00 93.12 223 GLN A C 1
ATOM 1728 O O . GLN A 1 223 ? -11.866 8.754 11.794 1.00 93.12 223 GLN A O 1
ATOM 1733 N N . PHE A 1 224 ? -11.015 6.880 10.864 1.00 91.56 224 PHE A N 1
ATOM 1734 C CA . PHE A 1 224 ? -12.093 6.605 9.919 1.00 91.56 224 PHE A CA 1
ATOM 1735 C C . PHE A 1 224 ? -13.039 5.498 10.388 1.00 91.56 224 PHE A C 1
ATOM 1737 O O . PHE A 1 224 ? -14.114 5.369 9.816 1.00 91.56 224 PHE A O 1
ATOM 1744 N N . ALA A 1 225 ? -12.685 4.742 11.430 1.00 91.31 225 ALA A N 1
ATOM 1745 C CA . ALA A 1 225 ? -13.557 3.738 12.025 1.00 91.31 225 ALA A CA 1
ATOM 1746 C C . ALA A 1 225 ? -14.857 4.377 12.553 1.00 91.31 225 ALA A C 1
ATOM 1748 O O . ALA A 1 225 ? -14.842 5.388 13.267 1.00 91.31 225 ALA A O 1
ATOM 1749 N N . ARG A 1 226 ? -15.995 3.803 12.161 1.00 90.69 226 ARG A N 1
ATOM 1750 C CA . ARG A 1 226 ? -17.350 4.259 12.511 1.00 90.69 226 ARG A CA 1
ATOM 1751 C C . ARG A 1 226 ? -18.260 3.140 12.999 1.00 90.69 226 ARG A C 1
ATOM 1753 O O . ARG A 1 226 ? -19.255 3.444 13.639 1.00 90.69 226 ARG A O 1
ATOM 1760 N N . THR A 1 227 ? -17.937 1.881 12.720 1.00 89.56 227 THR A N 1
ATOM 1761 C CA . THR A 1 227 ? -18.753 0.735 13.139 1.00 89.56 227 THR A CA 1
ATOM 1762 C C . THR A 1 227 ? -18.070 -0.056 14.246 1.00 89.56 227 THR A C 1
ATOM 1764 O O . THR A 1 227 ? -16.840 -0.053 14.356 1.00 89.56 227 THR A O 1
ATOM 1767 N N . CYS A 1 228 ? -18.862 -0.787 15.036 1.00 85.25 228 CYS A N 1
ATOM 1768 C CA . CYS A 1 228 ? -18.338 -1.696 16.055 1.00 85.25 228 CYS A CA 1
ATOM 1769 C C . CYS A 1 228 ? -17.325 -2.690 15.452 1.00 85.25 228 CYS A C 1
ATOM 1771 O O . CYS A 1 228 ? -16.231 -2.868 15.982 1.00 85.25 228 CYS A O 1
ATOM 1773 N N . GLN A 1 229 ? -17.619 -3.254 14.274 1.00 87.88 229 GLN A N 1
ATOM 1774 C CA . GLN A 1 229 ? -16.712 -4.178 13.583 1.00 87.88 229 GLN A CA 1
ATOM 1775 C C . GLN A 1 229 ? -15.370 -3.533 13.190 1.00 87.88 229 GLN A C 1
ATOM 1777 O O . GLN A 1 229 ? -14.323 -4.170 13.309 1.00 87.88 229 GLN A O 1
ATOM 1782 N N . GLN A 1 230 ? -15.372 -2.282 12.722 1.00 92.00 230 GLN A N 1
ATOM 1783 C CA . GLN A 1 230 ? -14.134 -1.585 12.359 1.00 92.00 230 GLN A CA 1
ATOM 1784 C C . GLN A 1 230 ? -13.270 -1.322 13.593 1.00 92.00 230 GLN A C 1
ATOM 1786 O O . GLN A 1 230 ? -12.066 -1.575 13.571 1.00 92.00 230 GLN A O 1
ATOM 1791 N N . TRP A 1 231 ? -13.880 -0.881 14.695 1.00 91.88 231 TRP A N 1
ATOM 1792 C CA . TRP A 1 231 ? -13.163 -0.693 15.954 1.00 91.88 231 TRP A CA 1
ATOM 1793 C C . TRP A 1 231 ? -12.657 -2.010 16.552 1.00 91.88 231 TRP A C 1
ATOM 1795 O O . TRP A 1 231 ? -11.556 -2.032 17.101 1.00 91.88 231 TRP A O 1
ATOM 1805 N N . TRP A 1 232 ? -13.376 -3.120 16.361 1.00 89.25 232 TRP A N 1
ATOM 1806 C CA . TRP A 1 232 ? -12.880 -4.455 16.706 1.00 89.25 232 TRP A CA 1
ATOM 1807 C C . TRP A 1 232 ? -11.585 -4.790 15.964 1.00 89.25 232 TRP A C 1
ATOM 1809 O O . TRP A 1 232 ? -10.616 -5.239 16.578 1.00 89.25 232 TRP A O 1
ATOM 1819 N N . ARG A 1 233 ? -11.507 -4.488 14.661 1.00 92.19 233 ARG A N 1
ATOM 1820 C CA . ARG A 1 233 ? -10.268 -4.677 13.890 1.00 92.19 233 ARG A CA 1
ATOM 1821 C C . ARG A 1 233 ? -9.140 -3.756 14.357 1.00 92.19 233 ARG A C 1
ATOM 1823 O O . ARG A 1 233 ? -8.005 -4.212 14.447 1.00 92.19 233 ARG A O 1
ATOM 1830 N N . VAL A 1 234 ? -9.436 -2.499 14.712 1.00 92.69 234 VAL A N 1
ATOM 1831 C CA . VAL A 1 234 ? -8.439 -1.597 15.328 1.00 92.69 234 VAL A CA 1
ATOM 1832 C C . VAL A 1 234 ? -7.875 -2.228 16.604 1.00 92.69 234 VAL A C 1
ATOM 1834 O O . VAL A 1 234 ? -6.660 -2.323 16.739 1.00 92.69 234 VAL A O 1
ATOM 1837 N N . ALA A 1 235 ? -8.735 -2.717 17.502 1.00 88.94 235 ALA A N 1
ATOM 1838 C CA . ALA A 1 235 ? -8.306 -3.352 18.748 1.00 88.94 235 ALA A CA 1
ATOM 1839 C C . ALA A 1 235 ? -7.485 -4.631 18.511 1.00 88.94 235 ALA A C 1
ATOM 1841 O O . ALA A 1 235 ? -6.512 -4.873 19.224 1.00 88.94 235 ALA A O 1
ATOM 1842 N N . LEU A 1 236 ? -7.858 -5.431 17.508 1.00 89.00 236 LEU A N 1
ATOM 1843 C CA . LEU A 1 236 ? -7.153 -6.657 17.131 1.00 89.00 236 LEU A CA 1
ATOM 1844 C C . LEU A 1 236 ? -5.749 -6.382 16.573 1.00 89.00 236 LEU A C 1
ATOM 1846 O O . LEU A 1 236 ? -4.835 -7.175 16.791 1.00 89.00 236 LEU A O 1
ATOM 1850 N N . TRP A 1 237 ? -5.578 -5.294 15.820 1.00 91.25 237 TRP A N 1
ATOM 1851 C CA . TRP A 1 237 ? -4.305 -4.953 15.177 1.00 91.25 237 TRP A CA 1
ATOM 1852 C C . TRP A 1 237 ? -3.388 -4.068 16.025 1.00 91.25 237 TRP A C 1
ATOM 1854 O O . TRP A 1 237 ? -2.211 -3.924 15.688 1.00 91.25 237 TRP A O 1
ATOM 1864 N N . SER A 1 238 ? -3.905 -3.477 17.100 1.00 89.75 238 SER A N 1
ATOM 1865 C CA . SER A 1 238 ? -3.106 -2.773 18.101 1.00 89.75 238 SER A CA 1
ATOM 1866 C C . SER A 1 238 ? -2.354 -3.746 19.011 1.00 89.75 238 SER A C 1
ATOM 1868 O O . SER A 1 238 ? -2.867 -4.801 19.387 1.00 89.75 238 SER A O 1
ATOM 1870 N N . ASP A 1 239 ? -1.136 -3.366 19.396 1.00 85.31 239 ASP A N 1
ATOM 1871 C CA . ASP A 1 239 ? -0.317 -4.155 20.315 1.00 85.31 239 ASP A CA 1
ATOM 1872 C C . ASP A 1 239 ? -0.903 -4.183 21.733 1.00 85.31 239 ASP A C 1
ATOM 1874 O O . ASP A 1 239 ? -1.644 -3.287 22.151 1.00 85.31 239 ASP A O 1
ATOM 1878 N N . GLU A 1 240 ? -0.542 -5.212 22.502 1.00 81.56 240 GLU A N 1
ATOM 1879 C CA . GLU A 1 240 ? -0.884 -5.252 23.923 1.00 81.56 240 GLU A CA 1
ATOM 1880 C C . GLU A 1 240 ? -0.258 -4.067 24.665 1.00 81.56 240 GLU A C 1
ATOM 1882 O O . GLU A 1 240 ? 0.934 -3.786 24.538 1.00 81.56 240 GLU A O 1
ATOM 1887 N N . GLY A 1 241 ? -1.079 -3.366 25.449 1.00 77.25 241 GLY A N 1
ATOM 1888 C CA . GLY A 1 241 ? -0.676 -2.157 26.169 1.00 77.25 241 GLY A CA 1
ATOM 1889 C C . GLY A 1 241 ? -0.694 -0.865 25.342 1.00 77.25 241 GLY A C 1
ATOM 1890 O O . GLY A 1 241 ? -0.464 0.199 25.914 1.00 77.25 241 GLY A O 1
ATOM 1891 N N . ASP A 1 242 ? -1.005 -0.912 24.039 1.00 84.25 242 ASP A N 1
ATOM 1892 C CA . ASP A 1 242 ? -1.198 0.296 23.229 1.00 84.25 242 ASP A CA 1
ATOM 1893 C C . ASP A 1 242 ? -2.463 1.054 23.701 1.00 84.25 242 ASP A C 1
ATOM 1895 O O . ASP A 1 242 ? -3.558 0.475 23.707 1.00 84.25 242 ASP A O 1
ATOM 1899 N N . PRO A 1 243 ? -2.373 2.352 24.060 1.00 86.81 243 PRO A N 1
ATOM 1900 C CA . PRO A 1 243 ? -3.542 3.174 24.382 1.00 86.81 243 PRO A CA 1
ATOM 1901 C C . PRO A 1 243 ? -4.618 3.173 23.287 1.00 86.81 243 PRO A C 1
ATOM 1903 O O . PRO A 1 243 ? -5.800 3.368 23.577 1.00 86.81 243 PRO A O 1
ATOM 1906 N N . LEU A 1 244 ? -4.234 2.939 22.028 1.00 88.88 244 LEU A N 1
ATOM 1907 C CA . LEU A 1 244 ? -5.174 2.818 20.922 1.00 88.88 244 LEU A CA 1
ATOM 1908 C C . LEU A 1 244 ? -6.089 1.598 21.065 1.00 88.88 244 LEU A C 1
ATOM 1910 O O . LEU A 1 244 ? -7.269 1.702 20.737 1.00 88.88 244 LEU A O 1
ATOM 1914 N N . LYS A 1 245 ? -5.585 0.479 21.599 1.00 87.25 245 LYS A N 1
ATOM 1915 C CA . LYS A 1 245 ? -6.389 -0.723 21.851 1.00 87.25 245 LYS A CA 1
ATOM 1916 C C . LYS A 1 245 ? -7.490 -0.438 22.867 1.00 87.25 245 LYS A C 1
ATOM 1918 O O . LYS A 1 245 ? -8.646 -0.769 22.628 1.00 87.25 245 LYS A O 1
ATOM 1923 N N . VAL A 1 246 ? -7.138 0.250 23.954 1.00 83.56 246 VAL A N 1
ATOM 1924 C CA . VAL A 1 246 ? -8.084 0.701 24.990 1.00 83.56 246 VAL A CA 1
ATOM 1925 C C . VAL A 1 246 ? -9.149 1.610 24.382 1.00 83.56 246 VAL A C 1
ATOM 1927 O O . VAL A 1 246 ? -10.340 1.358 24.522 1.00 83.56 246 VAL A O 1
ATOM 1930 N N . ARG A 1 247 ? -8.731 2.620 23.614 1.00 87.44 247 ARG A N 1
ATOM 1931 C CA . ARG A 1 247 ? -9.665 3.520 22.927 1.00 87.44 247 ARG A CA 1
ATOM 1932 C C . ARG A 1 247 ? -10.591 2.776 21.960 1.00 87.44 247 ARG A C 1
ATOM 1934 O O . ARG A 1 247 ? -11.760 3.129 21.847 1.00 87.44 247 ARG A O 1
ATOM 1941 N N . ALA A 1 248 ? -10.076 1.784 21.241 1.00 89.62 248 ALA A N 1
ATOM 1942 C CA . ALA A 1 248 ? -10.863 0.999 20.302 1.00 89.62 248 ALA A CA 1
ATOM 1943 C C . ALA A 1 248 ? -11.895 0.110 21.002 1.00 89.62 248 ALA A C 1
ATOM 1945 O O . ALA A 1 248 ? -12.984 -0.088 20.472 1.00 89.62 248 ALA A O 1
ATOM 1946 N N . ILE A 1 249 ? -11.570 -0.408 22.185 1.00 83.69 249 ILE A N 1
ATOM 1947 C CA . ILE A 1 249 ? -12.513 -1.126 23.046 1.00 83.69 249 ILE A CA 1
ATOM 1948 C C . ILE A 1 249 ? -13.607 -0.176 23.548 1.00 83.69 249 ILE A C 1
ATOM 1950 O O . ILE A 1 249 ? -14.786 -0.488 23.408 1.00 83.69 249 ILE A O 1
ATOM 1954 N N . ASP A 1 250 ? -13.235 0.996 24.070 1.00 82.88 250 ASP A N 1
ATOM 1955 C CA . ASP A 1 250 ? -14.203 1.997 24.536 1.00 82.88 250 ASP A CA 1
ATOM 1956 C C . ASP A 1 250 ? -15.169 2.404 23.407 1.00 82.88 250 ASP A C 1
ATOM 1958 O O . ASP A 1 250 ? -16.384 2.405 23.598 1.00 82.88 250 ASP A O 1
ATOM 1962 N N . ALA A 1 251 ? -14.652 2.651 22.199 1.00 87.12 251 ALA A N 1
ATOM 1963 C CA . ALA A 1 251 ? -15.475 2.989 21.038 1.00 87.12 251 ALA A CA 1
ATOM 1964 C C . ALA A 1 251 ? -16.406 1.843 20.594 1.00 87.12 251 ALA A C 1
ATOM 1966 O O . ALA A 1 251 ? -17.530 2.102 20.169 1.00 87.12 251 ALA A O 1
ATOM 1967 N N . GLN A 1 252 ? -15.974 0.577 20.697 1.00 85.81 252 GLN A N 1
ATOM 1968 C CA . GLN A 1 252 ? -16.850 -0.577 20.437 1.00 85.81 252 GLN A CA 1
ATOM 1969 C C . GLN A 1 252 ? -18.020 -0.621 21.413 1.00 85.81 252 GLN A C 1
ATOM 1971 O O . GLN A 1 252 ? -19.147 -0.856 20.999 1.00 85.81 252 GLN A O 1
ATOM 1976 N N . LEU A 1 253 ? -17.763 -0.372 22.696 1.00 79.56 253 LEU A N 1
ATOM 1977 C CA . LEU A 1 253 ? -18.799 -0.394 23.726 1.00 79.56 253 LEU A CA 1
ATOM 1978 C C . LEU A 1 253 ? -19.799 0.748 23.552 1.00 79.56 253 LEU A C 1
ATOM 1980 O O . LEU A 1 253 ? -21.003 0.545 23.699 1.00 79.56 253 LEU A O 1
ATOM 1984 N N . GLU A 1 254 ? -19.327 1.942 23.195 1.00 82.12 254 GLU A N 1
ATOM 1985 C CA . GLU A 1 254 ? -20.211 3.066 22.868 1.00 82.12 254 GLU A CA 1
ATOM 1986 C C . GLU A 1 254 ? -21.141 2.736 21.693 1.00 82.12 254 GLU A C 1
ATOM 1988 O O . GLU A 1 254 ? -22.329 3.058 21.741 1.00 82.12 254 GLU A O 1
ATOM 1993 N N . LEU A 1 255 ? -20.615 2.051 20.675 1.00 85.06 255 LEU A N 1
ATOM 1994 C CA . LEU A 1 255 ? -21.352 1.664 19.472 1.00 85.06 255 LEU A CA 1
ATOM 1995 C C . LEU A 1 255 ? -22.149 0.363 19.607 1.00 85.06 255 LEU A C 1
ATOM 1997 O O . LEU A 1 255 ? -22.908 0.054 18.694 1.00 85.06 255 LEU A O 1
ATOM 2001 N N . ALA A 1 256 ? -21.981 -0.402 20.687 1.00 79.94 256 ALA A N 1
ATOM 2002 C CA . ALA A 1 256 ? -22.768 -1.605 20.917 1.00 79.94 256 ALA A CA 1
ATOM 2003 C C . ALA A 1 256 ? -24.245 -1.217 21.080 1.00 79.94 256 ALA A C 1
ATOM 2005 O O . ALA A 1 256 ? -24.590 -0.397 21.940 1.00 79.94 256 ALA A O 1
ATOM 2006 N N . GLU A 1 257 ? -25.100 -1.786 20.232 1.00 76.38 257 GLU A N 1
ATOM 2007 C CA . GLU A 1 257 ? -26.539 -1.504 20.219 1.00 76.38 257 GLU A CA 1
ATOM 2008 C C . GLU A 1 257 ? -27.311 -2.535 21.044 1.00 76.38 257 GLU A C 1
ATOM 2010 O O . GLU A 1 257 ? -28.391 -2.240 21.556 1.00 76.38 257 GLU A O 1
ATOM 2015 N N . THR A 1 258 ? -26.741 -3.731 21.206 1.00 74.81 258 THR A N 1
ATOM 2016 C CA . THR A 1 258 ? -27.360 -4.851 21.921 1.00 74.81 258 THR A CA 1
ATOM 2017 C C . THR A 1 258 ? -26.572 -5.265 23.160 1.00 74.81 258 THR A C 1
ATOM 2019 O O . THR A 1 258 ? -25.358 -5.049 23.269 1.00 74.81 258 THR A O 1
ATOM 2022 N N . PHE A 1 259 ? -27.273 -5.905 24.098 1.00 71.12 259 PHE A N 1
ATOM 2023 C CA . PHE A 1 259 ? -26.657 -6.515 25.271 1.00 71.12 259 PHE A CA 1
ATOM 2024 C C . PHE A 1 259 ? -25.645 -7.594 24.869 1.00 71.12 259 PHE A C 1
ATOM 2026 O O . PHE A 1 259 ? -24.532 -7.607 25.390 1.00 71.12 259 PHE A O 1
ATOM 2033 N N . GLU A 1 260 ? -25.991 -8.465 23.916 1.00 76.38 260 GLU A N 1
ATOM 2034 C CA . GLU A 1 260 ? -25.114 -9.536 23.440 1.00 76.38 260 GLU A CA 1
ATOM 2035 C C . GLU A 1 260 ? -23.819 -8.996 22.827 1.00 76.38 260 GLU A C 1
ATOM 2037 O O . GLU A 1 260 ? -22.744 -9.528 23.103 1.00 76.38 260 GLU A O 1
ATOM 2042 N N . GLU A 1 261 ? -23.889 -7.935 22.017 1.00 73.50 261 GLU A N 1
ATOM 2043 C CA . GLU A 1 261 ? -22.695 -7.289 21.461 1.00 73.50 261 GLU A CA 1
ATOM 2044 C C . GLU A 1 261 ? -21.802 -6.730 22.566 1.00 73.50 261 GLU A C 1
ATOM 2046 O O . GLU A 1 261 ? -20.606 -7.028 22.595 1.00 73.50 261 GLU A O 1
ATOM 2051 N N . ALA A 1 262 ? -22.383 -5.979 23.506 1.00 74.06 262 ALA A N 1
ATOM 2052 C CA . ALA A 1 262 ? -21.645 -5.430 24.634 1.00 74.06 262 ALA A CA 1
ATOM 2053 C C . ALA A 1 262 ? -21.002 -6.551 25.469 1.00 74.06 262 ALA A C 1
ATOM 2055 O O . ALA A 1 262 ? -19.802 -6.500 25.739 1.00 74.06 262 ALA A O 1
ATOM 2056 N N . ALA A 1 263 ? -21.753 -7.601 25.809 1.00 73.25 263 ALA A N 1
ATOM 2057 C CA . ALA A 1 263 ? -21.271 -8.746 26.579 1.00 73.25 263 ALA A CA 1
ATOM 2058 C C . ALA A 1 263 ? -20.152 -9.519 25.857 1.00 73.25 263 ALA A C 1
ATOM 2060 O O . ALA A 1 263 ? -19.162 -9.896 26.485 1.00 73.25 263 ALA A O 1
ATOM 2061 N N . ASN A 1 264 ? -20.250 -9.704 24.538 1.00 77.12 264 ASN A N 1
ATOM 2062 C CA . ASN A 1 264 ? -19.203 -10.351 23.744 1.00 77.12 264 ASN A CA 1
ATOM 2063 C C . ASN A 1 264 ? -17.904 -9.535 23.728 1.00 77.12 264 ASN A C 1
ATOM 2065 O O . ASN A 1 264 ? -16.819 -10.109 23.832 1.00 77.12 264 ASN A O 1
ATOM 2069 N N . ILE A 1 265 ? -17.998 -8.202 23.647 1.00 75.62 265 ILE A N 1
ATOM 2070 C CA . ILE A 1 265 ? -16.830 -7.319 23.771 1.00 75.62 265 ILE A CA 1
ATOM 2071 C C . ILE A 1 265 ? -16.221 -7.453 25.172 1.00 75.62 265 ILE A C 1
ATOM 2073 O O . ILE A 1 265 ? -15.004 -7.557 25.293 1.00 75.62 265 ILE A O 1
ATOM 2077 N N . CYS A 1 266 ? -17.048 -7.513 26.223 1.00 72.44 266 CYS A N 1
ATOM 2078 C CA . CYS A 1 266 ? -16.595 -7.686 27.609 1.00 72.44 266 CYS A CA 1
ATOM 2079 C C . CYS A 1 266 ? -15.837 -8.995 27.829 1.00 72.44 266 CYS A C 1
ATOM 2081 O O . CYS A 1 266 ? -14.835 -9.011 28.542 1.00 72.44 266 CYS A O 1
ATOM 2083 N N . ALA A 1 267 ? -16.309 -10.079 27.210 1.00 71.19 267 ALA A N 1
ATOM 2084 C CA . ALA A 1 267 ? -15.762 -11.419 27.387 1.00 71.19 267 ALA A CA 1
ATOM 2085 C C . ALA A 1 267 ? -14.299 -11.558 26.970 1.00 71.19 267 ALA A C 1
ATOM 2087 O O . ALA A 1 267 ? -13.596 -12.433 27.470 1.00 71.19 267 ALA A O 1
ATOM 2088 N N . VAL A 1 268 ? -13.836 -10.689 26.075 1.00 72.75 268 VAL A N 1
ATOM 2089 C CA . VAL A 1 268 ? -12.462 -10.703 25.566 1.00 72.75 268 VAL A CA 1
ATOM 2090 C C . VAL A 1 268 ? -11.560 -9.665 26.242 1.00 72.75 268 VAL A C 1
ATOM 2092 O O . VAL A 1 268 ? -10.389 -9.552 25.877 1.00 72.75 268 VAL A O 1
ATOM 2095 N N . LEU A 1 269 ? -12.068 -8.901 27.218 1.00 69.81 269 LEU A N 1
ATOM 2096 C CA . LEU A 1 269 ? -11.275 -7.885 27.910 1.00 69.81 269 LEU A CA 1
ATOM 2097 C C . LEU A 1 269 ? -10.328 -8.506 28.941 1.00 69.81 269 LEU A C 1
ATOM 2099 O O . LEU A 1 269 ? -10.747 -9.360 29.726 1.00 69.81 269 LEU A O 1
ATOM 2103 N N . PRO A 1 270 ? -9.069 -8.035 29.022 1.00 65.56 270 PRO A N 1
ATOM 2104 C CA . PRO A 1 270 ? -8.181 -8.394 30.118 1.00 65.56 270 PRO A CA 1
ATOM 2105 C C . PRO A 1 270 ? -8.798 -8.017 31.469 1.00 65.56 270 PRO A C 1
ATOM 2107 O O . PRO A 1 270 ? -9.363 -6.932 31.617 1.00 65.56 270 PRO A O 1
ATOM 2110 N N . GLU A 1 271 ? -8.621 -8.860 32.490 1.00 63.34 271 GLU A N 1
ATOM 2111 C CA . GLU A 1 271 ? -9.159 -8.596 33.835 1.00 63.34 271 GLU A CA 1
ATOM 2112 C C . GLU A 1 271 ? -8.682 -7.256 34.422 1.00 63.34 271 GLU A C 1
ATOM 2114 O O . GLU A 1 271 ? -9.409 -6.627 35.193 1.00 63.34 271 GLU A O 1
ATOM 2119 N N . CYS A 1 272 ? -7.487 -6.809 34.020 1.00 62.78 272 CYS A N 1
ATOM 2120 C CA . CYS A 1 272 ? -6.851 -5.557 34.424 1.00 62.78 272 CYS A CA 1
ATOM 2121 C C . CYS A 1 272 ? -7.262 -4.328 33.587 1.00 62.78 272 CYS A C 1
ATOM 2123 O O . CYS A 1 272 ? -6.650 -3.267 33.724 1.00 62.78 272 CYS A O 1
ATOM 2125 N N . TYR A 1 273 ? -8.273 -4.437 32.718 1.00 68.00 273 TYR A N 1
ATOM 2126 C CA . TYR A 1 273 ? -8.750 -3.314 31.913 1.00 68.00 273 TYR A CA 1
ATOM 2127 C C . TYR A 1 273 ? -9.280 -2.176 32.799 1.00 68.00 273 TYR A C 1
ATOM 2129 O O . TYR A 1 273 ? -10.323 -2.296 33.442 1.00 68.00 273 TYR A O 1
ATOM 2137 N N . ALA A 1 274 ? -8.585 -1.035 32.809 1.00 64.06 274 ALA A N 1
ATOM 2138 C CA . ALA A 1 274 ? -8.933 0.108 33.660 1.00 64.06 274 ALA A CA 1
ATOM 2139 C C . ALA A 1 274 ? -10.338 0.680 33.376 1.00 64.06 274 ALA A C 1
ATOM 2141 O O . ALA A 1 274 ? -10.961 1.265 34.261 1.00 64.06 274 ALA A O 1
ATOM 2142 N N . GLY A 1 275 ? -10.859 0.491 32.158 1.00 65.81 275 GLY A N 1
ATOM 2143 C CA . GLY A 1 275 ? -12.193 0.937 31.753 1.00 65.81 275 GLY A CA 1
ATOM 2144 C C . GLY A 1 275 ? -13.336 -0.012 32.130 1.00 65.81 275 GLY A C 1
ATOM 2145 O O . GLY A 1 275 ? -14.471 0.261 31.753 1.00 65.81 275 GLY A O 1
ATOM 2146 N N . ARG A 1 276 ? -13.086 -1.104 32.873 1.00 66.94 276 ARG A N 1
ATOM 2147 C CA . ARG A 1 276 ? -14.083 -2.152 33.188 1.00 66.94 276 ARG A CA 1
ATOM 2148 C C . ARG A 1 276 ? -15.378 -1.621 33.816 1.00 66.94 276 ARG A C 1
ATOM 2150 O O . ARG A 1 276 ? -16.443 -2.171 33.570 1.00 66.94 276 ARG A O 1
ATOM 2157 N N . ASN A 1 277 ? -15.306 -0.520 34.562 1.00 70.31 277 ASN A N 1
ATOM 2158 C CA . ASN A 1 277 ? -16.493 0.136 35.116 1.00 70.31 277 ASN A CA 1
ATOM 2159 C C . ASN A 1 277 ? -17.354 0.805 34.029 1.00 70.31 277 ASN A C 1
ATOM 2161 O O . ASN A 1 277 ? -18.559 0.603 34.010 1.00 70.31 277 ASN A O 1
ATOM 2165 N N . LYS A 1 278 ? -16.743 1.512 33.066 1.00 68.75 278 LYS A N 1
ATOM 2166 C CA . LYS A 1 278 ? -17.474 2.107 31.928 1.00 68.75 278 LYS A CA 1
ATOM 2167 C C . LYS A 1 278 ? -18.129 1.037 31.059 1.00 68.75 278 LYS A C 1
ATOM 2169 O O . LYS A 1 278 ? -19.239 1.210 30.567 1.00 68.75 278 LYS A O 1
ATOM 2174 N N . VAL A 1 279 ? -17.411 -0.069 30.877 1.00 68.12 279 VAL A N 1
ATOM 2175 C CA . VAL A 1 279 ? -17.890 -1.252 30.164 1.00 68.12 279 VAL A CA 1
ATOM 2176 C C . VAL A 1 279 ? -19.157 -1.788 30.828 1.00 68.12 279 VAL A C 1
ATOM 2178 O O . VAL A 1 279 ? -20.164 -2.002 30.159 1.00 68.12 279 VAL A O 1
ATOM 2181 N N . PHE A 1 280 ? -19.127 -1.938 32.151 1.00 72.00 280 PHE A N 1
ATOM 2182 C CA . PHE A 1 280 ? -20.284 -2.367 32.920 1.00 72.00 280 PHE A CA 1
ATOM 2183 C C . PHE A 1 280 ? -21.462 -1.395 32.819 1.00 72.00 280 PHE A C 1
ATOM 2185 O O . PHE A 1 280 ? -22.568 -1.836 32.513 1.00 72.00 280 PHE A O 1
ATOM 2192 N N . ASP A 1 281 ? -21.230 -0.094 33.016 1.00 74.88 281 ASP A N 1
ATOM 2193 C CA . ASP A 1 281 ? -22.286 0.922 32.921 1.00 74.88 281 ASP A CA 1
ATOM 2194 C C . ASP A 1 281 ? -23.020 0.818 31.577 1.00 74.88 281 ASP A C 1
ATOM 2196 O O . ASP A 1 281 ? -24.245 0.940 31.502 1.00 74.88 281 ASP A O 1
ATOM 2200 N N . ARG A 1 282 ? -22.275 0.526 30.504 1.00 73.50 282 ARG A N 1
ATOM 2201 C CA . ARG A 1 282 ? -22.832 0.351 29.166 1.00 73.50 282 ARG A CA 1
ATOM 2202 C C . ARG A 1 282 ? -23.607 -0.955 29.001 1.00 73.50 282 ARG A C 1
ATOM 2204 O O . ARG A 1 282 ? -24.702 -0.911 28.449 1.00 73.50 282 ARG A O 1
ATOM 2211 N N . VAL A 1 283 ? -23.096 -2.080 29.503 1.00 73.19 283 VAL A N 1
ATOM 2212 C CA . VAL A 1 283 ? -23.811 -3.373 29.502 1.00 73.19 283 VAL A CA 1
ATOM 2213 C C . VAL A 1 283 ? -25.131 -3.259 30.266 1.00 73.19 283 VAL A C 1
ATOM 2215 O O . VAL A 1 283 ? -26.173 -3.670 29.765 1.00 73.19 283 VAL A O 1
ATOM 2218 N N . VAL A 1 284 ? -25.116 -2.631 31.443 1.00 76.38 284 VAL A N 1
ATOM 2219 C CA . VAL A 1 284 ? -26.324 -2.383 32.242 1.00 76.38 284 VAL A CA 1
ATOM 2220 C C . VAL A 1 284 ? -27.271 -1.410 31.552 1.00 76.38 284 VAL A C 1
ATOM 2222 O O . VAL A 1 284 ? -28.486 -1.535 31.698 1.00 76.38 284 VAL A O 1
ATOM 2225 N N . ALA A 1 285 ? -26.759 -0.419 30.820 1.00 76.31 285 ALA A N 1
ATOM 2226 C CA . ALA A 1 285 ? -27.590 0.478 30.021 1.00 76.31 285 ALA A CA 1
ATOM 2227 C C . ALA A 1 285 ? -28.248 -0.234 28.826 1.00 76.31 285 ALA A C 1
ATOM 2229 O O . ALA A 1 285 ? -29.381 0.102 28.495 1.00 76.31 285 ALA A O 1
ATOM 2230 N N . ALA A 1 286 ? -27.556 -1.195 28.208 1.00 74.75 286 ALA A N 1
ATOM 2231 C CA . ALA A 1 286 ? -28.045 -1.974 27.070 1.00 74.75 286 ALA A CA 1
ATOM 2232 C C . ALA A 1 286 ? -28.964 -3.141 27.472 1.00 74.75 286 ALA A C 1
ATOM 2234 O O . ALA A 1 286 ? -29.708 -3.643 26.636 1.00 74.75 286 ALA A O 1
ATOM 2235 N N . ALA A 1 287 ? -28.925 -3.579 28.733 1.00 76.31 287 ALA A N 1
ATOM 2236 C CA . ALA A 1 287 ? -29.815 -4.610 29.248 1.00 76.31 287 ALA A CA 1
ATOM 2237 C C . ALA A 1 287 ? -31.268 -4.107 29.287 1.00 76.31 287 ALA A C 1
ATOM 2239 O O . ALA A 1 287 ? -31.587 -3.143 29.990 1.00 76.31 287 ALA A O 1
ATOM 2240 N N . VAL A 1 288 ? -32.141 -4.776 28.530 1.00 78.81 288 VAL A N 1
ATOM 2241 C CA . VAL A 1 288 ? -33.569 -4.426 28.413 1.00 78.81 288 VAL A CA 1
ATOM 2242 C C . VAL A 1 288 ? -34.447 -5.398 29.204 1.00 78.81 288 VAL A C 1
ATOM 2244 O O . VAL A 1 288 ? -35.566 -5.051 29.571 1.00 78.81 288 VAL A O 1
ATOM 2247 N N . THR A 1 289 ? -33.941 -6.599 29.504 1.00 79.31 289 THR A N 1
ATOM 2248 C CA . THR A 1 289 ? -34.655 -7.616 30.285 1.00 79.31 289 THR A CA 1
ATOM 2249 C C . THR A 1 289 ? -33.998 -7.866 31.642 1.00 79.31 289 THR A C 1
ATOM 2251 O O . THR A 1 289 ? -32.803 -7.621 31.835 1.00 79.31 289 THR A O 1
ATOM 2254 N N . ALA A 1 290 ? -34.781 -8.379 32.594 1.00 75.38 290 ALA A N 1
ATOM 2255 C CA . ALA A 1 290 ? -34.275 -8.789 33.900 1.00 75.38 290 ALA A CA 1
ATOM 2256 C C . ALA A 1 290 ? -33.233 -9.919 33.781 1.00 75.38 290 ALA A C 1
ATOM 2258 O O . ALA A 1 290 ? -32.189 -9.851 34.427 1.00 75.38 290 ALA A O 1
ATOM 2259 N N . GLY A 1 291 ? -33.438 -10.886 32.882 1.00 76.94 291 GLY A N 1
ATOM 2260 C CA . GLY A 1 291 ? -32.433 -11.896 32.537 1.00 76.94 291 GLY A CA 1
ATOM 2261 C C . GLY A 1 291 ? -31.106 -11.323 32.008 1.00 76.94 291 GLY A C 1
ATOM 2262 O O . GLY A 1 291 ? -30.036 -11.787 32.400 1.00 76.94 291 GLY A O 1
ATOM 2263 N N . ASP A 1 292 ? -31.121 -10.285 31.163 1.00 77.44 292 ASP A N 1
ATOM 2264 C CA . ASP A 1 292 ? -29.886 -9.609 30.709 1.00 77.44 292 ASP A CA 1
ATOM 2265 C C . ASP A 1 292 ? -29.139 -8.959 31.879 1.00 77.44 292 ASP A C 1
ATOM 2267 O O . ASP A 1 292 ? -27.920 -9.086 32.017 1.00 77.44 292 ASP A O 1
ATOM 2271 N N . LEU A 1 293 ? -29.885 -8.305 32.770 1.00 76.12 293 LEU A N 1
ATOM 2272 C CA . LEU A 1 293 ? -29.357 -7.702 33.991 1.00 76.12 293 LEU A CA 1
ATOM 2273 C C . LEU A 1 293 ? -28.758 -8.742 34.937 1.00 76.12 293 LEU A C 1
ATOM 2275 O O . LEU A 1 293 ? -27.643 -8.539 35.419 1.00 76.12 293 LEU A O 1
ATOM 2279 N N . ALA A 1 294 ? -29.435 -9.871 35.150 1.00 74.06 294 ALA A N 1
ATOM 2280 C CA . ALA A 1 294 ? -28.914 -10.974 35.951 1.00 74.06 294 ALA A CA 1
ATOM 2281 C C . ALA A 1 294 ? -27.605 -11.522 35.358 1.00 74.06 294 ALA A C 1
ATOM 2283 O O . ALA A 1 294 ? -26.626 -11.704 36.080 1.00 74.06 294 ALA A O 1
ATOM 2284 N N . ARG A 1 295 ? -27.528 -11.687 34.030 1.00 72.56 295 ARG A N 1
ATOM 2285 C CA . ARG A 1 295 ? -26.299 -12.109 33.332 1.00 72.56 295 ARG A CA 1
ATOM 2286 C C . ARG A 1 295 ? -25.178 -11.063 33.386 1.00 72.56 295 ARG A C 1
ATOM 2288 O O . ARG A 1 295 ? -24.004 -11.428 33.343 1.00 72.56 295 ARG A O 1
ATOM 2295 N N . SER A 1 296 ? -25.507 -9.773 33.495 1.00 72.25 296 SER A N 1
ATOM 2296 C CA . SER A 1 296 ? -24.515 -8.687 33.550 1.00 72.25 296 SER A CA 1
ATOM 2297 C C . SER A 1 296 ? -23.630 -8.720 34.805 1.00 72.25 296 SER A C 1
ATOM 2299 O O . SER A 1 296 ? -22.477 -8.282 34.755 1.00 72.25 296 SER A O 1
ATOM 2301 N N . LEU A 1 297 ? -24.135 -9.291 35.906 1.00 70.75 297 LEU A N 1
ATOM 2302 C CA . LEU A 1 297 ? -23.429 -9.388 37.189 1.00 70.75 297 LEU A CA 1
ATOM 2303 C C . LEU A 1 297 ? -22.153 -10.230 37.105 1.00 70.75 297 LEU A C 1
ATOM 2305 O O . LEU A 1 297 ? -21.196 -9.946 37.821 1.00 70.75 297 LEU A O 1
ATOM 2309 N N . PHE A 1 298 ? -22.069 -11.165 36.154 1.00 68.25 298 PHE A N 1
ATOM 2310 C CA . PHE A 1 298 ? -20.898 -12.023 35.970 1.00 68.25 298 PHE A CA 1
ATOM 2311 C C . PHE A 1 298 ? -19.647 -11.191 35.664 1.00 68.25 298 PHE A C 1
ATOM 2313 O O . PHE A 1 298 ? -18.521 -11.535 36.032 1.00 68.25 298 PHE A O 1
ATOM 2320 N N . TRP A 1 299 ? -19.851 -10.049 35.010 1.00 62.81 299 TRP A N 1
ATOM 2321 C CA . TRP A 1 299 ? -18.791 -9.156 34.568 1.00 62.81 299 TRP A CA 1
ATOM 2322 C C . TRP A 1 299 ? -18.316 -8.202 35.671 1.00 62.81 299 TRP A C 1
ATOM 2324 O O . TRP A 1 299 ? -17.214 -7.643 35.561 1.00 62.81 299 TRP A O 1
ATOM 2334 N N . VAL A 1 300 ? -19.081 -8.078 36.763 1.00 57.91 300 VAL A N 1
ATOM 2335 C CA . VAL A 1 300 ? -18.788 -7.221 37.916 1.00 57.91 300 VAL A CA 1
ATOM 2336 C C . VAL A 1 300 ? -18.413 -8.046 39.124 1.00 57.91 300 VAL A C 1
ATOM 2338 O O . VAL A 1 300 ? -19.246 -8.635 39.795 1.00 57.91 300 VAL A O 1
ATOM 2341 N N . ARG A 1 301 ? -17.137 -7.976 39.485 1.00 56.09 301 ARG A N 1
ATOM 2342 C CA . ARG A 1 301 ? -16.667 -8.395 40.811 1.00 56.09 301 ARG A CA 1
ATOM 2343 C C . ARG A 1 301 ? -16.177 -7.223 41.660 1.00 56.09 301 ARG A C 1
ATOM 2345 O O . ARG A 1 301 ? -15.489 -7.432 42.649 1.00 56.09 301 ARG A O 1
ATOM 2352 N N . SER A 1 302 ? -16.467 -5.983 41.254 1.00 55.22 302 SER A N 1
ATOM 2353 C CA . SER A 1 302 ? -15.564 -4.877 41.601 1.00 55.22 302 SER A CA 1
ATOM 2354 C C . SER A 1 302 ? -16.176 -3.726 42.406 1.00 55.22 302 SER A C 1
ATOM 2356 O O . SER A 1 302 ? -15.403 -2.934 42.940 1.00 55.22 302 SER A O 1
ATOM 2358 N N . SER A 1 303 ? -17.507 -3.571 42.531 1.00 65.12 303 SER A N 1
ATOM 2359 C CA . SER A 1 303 ? -18.051 -2.518 43.414 1.00 65.12 303 SER A CA 1
ATOM 2360 C C . SER A 1 303 ? -19.488 -2.747 43.910 1.00 65.12 303 SER A C 1
ATOM 2362 O O . SER A 1 303 ? -20.374 -3.156 43.159 1.00 65.12 303 SER A O 1
ATOM 2364 N N . ALA A 1 304 ? -19.731 -2.386 45.174 1.00 67.75 304 ALA A N 1
ATOM 2365 C CA . ALA A 1 304 ? -21.056 -2.355 45.799 1.00 67.75 304 ALA A CA 1
ATOM 2366 C C . ALA A 1 304 ? -22.047 -1.431 45.067 1.00 67.75 304 ALA A C 1
ATOM 2368 O O . ALA A 1 304 ? -23.238 -1.723 44.987 1.00 67.75 304 ALA A O 1
ATOM 2369 N N . SER A 1 305 ? -21.551 -0.329 44.495 1.00 71.50 305 SER A N 1
ATOM 2370 C CA . SER A 1 305 ? -22.378 0.643 43.773 1.00 71.50 305 SER A CA 1
ATOM 2371 C C . SER A 1 305 ? -22.977 0.051 42.496 1.00 71.50 305 SER A C 1
ATOM 2373 O O . SER A 1 305 ? -24.151 0.276 42.214 1.00 71.50 305 SER A O 1
ATOM 2375 N N . HIS A 1 306 ? -22.202 -0.740 41.758 1.00 72.88 306 HIS A N 1
ATOM 2376 C CA . HIS A 1 306 ? -22.660 -1.418 40.547 1.00 72.88 306 HIS A CA 1
ATOM 2377 C C . HIS A 1 306 ? -23.691 -2.510 40.848 1.00 72.88 306 HIS A C 1
ATOM 2379 O O . HIS A 1 306 ? -24.697 -2.620 40.151 1.00 72.88 306 HIS A O 1
ATOM 2385 N N . CYS A 1 307 ? -23.492 -3.257 41.936 1.00 73.81 307 CYS A N 1
ATOM 2386 C CA . CYS A 1 307 ? -24.456 -4.260 42.388 1.00 73.81 307 CYS A CA 1
ATOM 2387 C C . CYS A 1 307 ? -25.797 -3.605 42.751 1.00 73.81 307 CYS A C 1
ATOM 2389 O O . CYS A 1 307 ? -26.848 -4.051 42.299 1.00 73.81 307 CYS A O 1
ATOM 2391 N N . ALA A 1 308 ? -25.760 -2.479 43.473 1.00 75.81 308 ALA A N 1
ATOM 2392 C CA . ALA A 1 308 ? -26.960 -1.715 43.809 1.00 75.81 308 ALA A CA 1
ATOM 2393 C C . ALA A 1 308 ? -27.718 -1.207 42.567 1.00 75.81 308 ALA A C 1
ATOM 2395 O O . ALA A 1 308 ? -28.948 -1.235 42.553 1.00 75.81 308 ALA A O 1
ATOM 2396 N N . GLN A 1 309 ? -27.012 -0.780 41.511 1.00 76.81 309 GLN A N 1
ATOM 2397 C CA . GLN A 1 309 ? -27.649 -0.368 40.253 1.00 76.81 309 GLN A CA 1
ATOM 2398 C C . GLN A 1 309 ? -28.374 -1.528 39.560 1.00 76.81 309 GLN A C 1
ATOM 2400 O O . GLN A 1 309 ? -29.498 -1.344 39.090 1.00 76.81 309 GLN A O 1
ATOM 2405 N N . VAL A 1 310 ? -27.761 -2.716 39.510 1.00 78.31 310 VAL A N 1
ATOM 2406 C CA . VAL A 1 310 ? -28.392 -3.900 38.904 1.00 78.31 310 VAL A CA 1
ATOM 2407 C C . VAL A 1 310 ? -29.609 -4.331 39.705 1.00 78.31 310 VAL A C 1
ATOM 2409 O O . VAL A 1 310 ? -30.673 -4.502 39.119 1.00 78.31 310 VAL A O 1
ATOM 2412 N N . PHE A 1 311 ? -29.497 -4.434 41.032 1.00 80.12 311 PHE A N 1
ATOM 2413 C CA . PHE A 1 311 ? -30.638 -4.797 41.875 1.00 80.12 311 PHE A CA 1
ATOM 2414 C C . PHE A 1 311 ? -31.781 -3.789 41.749 1.00 80.12 311 PHE A C 1
ATOM 2416 O O . PHE A 1 311 ? -32.925 -4.193 41.576 1.00 80.12 311 PHE A O 1
ATOM 2423 N N . GLY A 1 312 ? -31.487 -2.485 41.734 1.00 79.88 312 GLY A N 1
ATOM 2424 C CA . GLY A 1 312 ? -32.504 -1.458 41.504 1.00 79.88 312 GLY A CA 1
ATOM 2425 C C . GLY A 1 312 ? -33.226 -1.614 40.161 1.00 79.88 312 GLY A C 1
ATOM 2426 O O . GLY A 1 312 ? -34.441 -1.439 40.091 1.00 79.88 312 GLY A O 1
ATOM 2427 N N . LYS A 1 313 ? -32.507 -1.992 39.099 1.00 81.19 313 LYS A N 1
ATOM 2428 C CA . LYS A 1 313 ? -33.113 -2.261 37.789 1.00 81.19 313 LYS A CA 1
ATOM 2429 C C . LYS A 1 313 ? -33.887 -3.579 37.731 1.00 81.19 313 LYS A C 1
ATOM 2431 O O . LYS A 1 313 ? -34.918 -3.609 37.074 1.00 81.19 313 LYS A O 1
ATOM 2436 N N . LEU A 1 314 ? -33.437 -4.634 38.412 1.00 82.88 314 LEU A N 1
ATOM 2437 C CA . LEU A 1 314 ? -34.190 -5.891 38.521 1.00 82.88 314 LEU A CA 1
ATOM 2438 C C . LEU A 1 314 ? -35.549 -5.665 39.194 1.00 82.88 314 LEU A C 1
ATOM 2440 O O . LEU A 1 314 ? -36.550 -6.188 38.720 1.00 82.88 314 LEU A O 1
ATOM 2444 N N . ILE A 1 315 ? -35.591 -4.829 40.238 1.00 83.81 315 ILE A N 1
ATOM 2445 C CA . ILE A 1 315 ? -36.848 -4.389 40.861 1.00 83.81 315 ILE A CA 1
ATOM 2446 C C . ILE A 1 315 ? -37.708 -3.631 39.846 1.00 83.81 315 ILE A C 1
ATOM 2448 O O . ILE A 1 315 ? -38.878 -3.939 39.686 1.00 83.81 315 ILE A O 1
ATOM 2452 N N . ALA A 1 316 ? -37.133 -2.655 39.138 1.00 82.88 316 ALA A N 1
ATOM 2453 C CA . ALA A 1 316 ? -37.879 -1.832 38.183 1.00 82.88 316 ALA A CA 1
ATOM 2454 C C . ALA A 1 316 ? -38.419 -2.605 36.965 1.00 82.88 316 ALA A C 1
ATOM 2456 O O . ALA A 1 316 ? -39.304 -2.102 36.276 1.00 82.88 316 ALA A O 1
ATOM 2457 N N . LEU A 1 317 ? -37.859 -3.779 36.670 1.00 83.50 317 LEU A N 1
ATOM 2458 C CA . LEU A 1 317 ? -38.289 -4.662 35.586 1.00 83.50 317 LEU A CA 1
ATOM 2459 C C . LEU A 1 317 ? -39.178 -5.817 36.066 1.00 83.50 317 LEU A C 1
ATOM 2461 O O . LEU A 1 317 ? -39.431 -6.721 35.274 1.00 83.50 317 LEU A O 1
ATOM 2465 N N . ASP A 1 318 ? -39.614 -5.809 37.331 1.00 83.31 318 ASP A N 1
ATOM 2466 C CA . ASP A 1 318 ? -40.405 -6.882 37.946 1.00 83.31 318 ASP A CA 1
ATOM 2467 C C . ASP A 1 318 ? -39.790 -8.272 37.704 1.00 83.31 318 ASP A C 1
ATOM 2469 O O . ASP A 1 318 ? -40.451 -9.221 37.276 1.00 83.31 318 ASP A O 1
ATOM 2473 N N . ALA A 1 319 ? -38.477 -8.380 37.940 1.00 82.69 319 ALA A N 1
ATOM 2474 C CA . ALA A 1 319 ? -37.725 -9.609 37.720 1.00 82.69 319 ALA A CA 1
ATOM 2475 C C . ALA A 1 319 ? -38.340 -10.797 38.477 1.00 82.69 319 ALA A C 1
ATOM 2477 O O . ALA A 1 319 ? -38.652 -10.721 39.668 1.00 82.69 319 ALA A O 1
ATOM 2478 N N . SER A 1 320 ? -38.449 -11.933 37.796 1.00 84.94 320 SER A N 1
ATOM 2479 C CA . SER A 1 320 ? -38.950 -13.177 38.369 1.00 84.94 320 SER A CA 1
ATOM 2480 C C . SER A 1 320 ? -38.015 -13.730 39.450 1.00 84.94 320 SER A C 1
ATOM 2482 O O . SER A 1 320 ? -36.809 -13.476 39.464 1.00 84.94 320 SER A O 1
ATOM 2484 N N . LEU A 1 321 ? -38.549 -14.584 40.331 1.00 83.75 321 LEU A N 1
ATOM 2485 C CA . LEU A 1 321 ? -37.752 -15.295 41.343 1.00 83.75 321 LEU A CA 1
ATOM 2486 C C . LEU A 1 321 ? -36.580 -16.083 40.739 1.00 83.75 321 LEU A C 1
ATOM 2488 O O . LEU A 1 321 ? -35.541 -16.231 41.378 1.00 83.75 321 LEU A O 1
ATOM 2492 N N . MET A 1 322 ? -36.744 -16.591 39.516 1.00 84.50 322 MET A N 1
ATOM 2493 C CA . MET A 1 322 ? -35.695 -17.312 38.799 1.00 84.50 322 MET A CA 1
ATOM 2494 C C . MET A 1 322 ? -34.549 -16.377 38.395 1.00 84.50 322 MET A C 1
ATOM 2496 O O . MET A 1 322 ? -33.395 -16.708 38.643 1.00 84.50 322 MET A O 1
ATOM 2500 N N . GLU A 1 323 ? -34.855 -15.193 37.863 1.00 83.38 323 GLU A N 1
ATOM 2501 C CA . GLU A 1 323 ? -33.850 -14.185 37.486 1.00 83.38 323 GLU A CA 1
ATOM 2502 C C . GLU A 1 323 ? -33.128 -13.622 38.717 1.00 83.38 323 GLU A C 1
ATOM 2504 O O . GLU A 1 323 ? -31.909 -13.445 38.705 1.00 83.38 323 GLU A O 1
ATOM 2509 N N . TRP A 1 324 ? -33.850 -13.424 39.823 1.00 83.94 324 TRP A N 1
ATOM 2510 C CA . TRP A 1 324 ? -33.236 -13.114 41.114 1.00 83.94 324 TRP A CA 1
ATOM 2511 C C . TRP A 1 324 ? -32.333 -14.239 41.618 1.00 83.94 324 TRP A C 1
ATOM 2513 O O . TRP A 1 324 ? -31.247 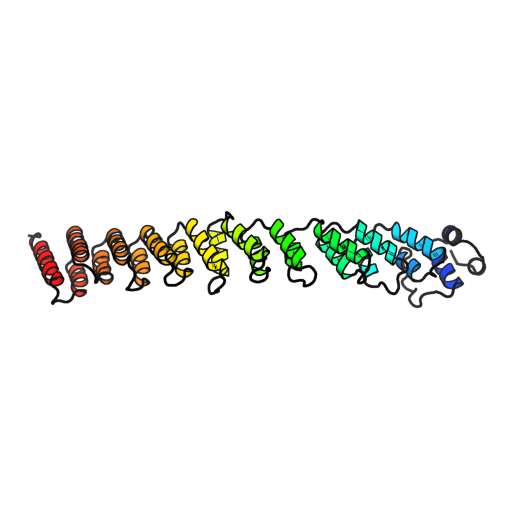-13.965 42.125 1.00 83.94 324 TRP A O 1
ATOM 2523 N N . GLY A 1 325 ? -32.745 -15.498 41.462 1.00 82.81 325 GLY A N 1
ATOM 2524 C CA . GLY A 1 325 ? -31.928 -16.661 41.803 1.00 82.81 325 GLY A CA 1
ATOM 25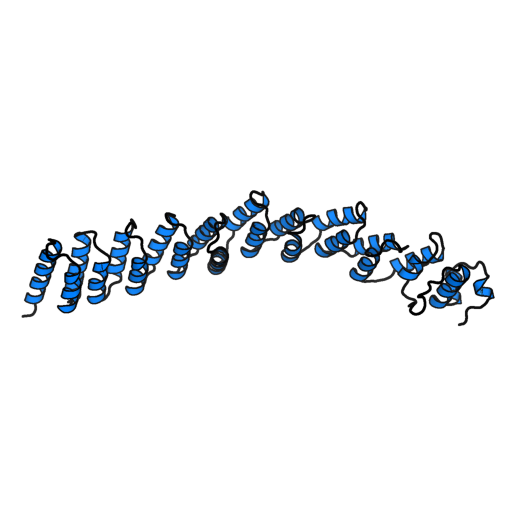25 C C . GLY A 1 325 ? -30.629 -16.722 40.996 1.00 82.81 325 GLY A C 1
ATOM 2526 O O . GLY A 1 325 ? -29.565 -16.955 41.568 1.00 82.81 325 GLY A O 1
ATOM 2527 N N . GLU A 1 326 ? -30.692 -16.449 39.691 1.00 82.81 326 GLU A N 1
ATOM 2528 C CA . GLU A 1 326 ? -29.513 -16.367 38.820 1.00 82.81 326 GLU A CA 1
ATOM 2529 C C . GLU A 1 326 ? -28.583 -15.205 39.191 1.00 82.81 326 GLU A C 1
ATOM 2531 O O . GLU A 1 326 ? -27.362 -15.371 39.183 1.00 82.81 326 GLU A O 1
ATOM 2536 N N . ALA A 1 327 ? -29.138 -14.041 39.538 1.00 79.19 327 ALA A N 1
ATOM 2537 C CA . ALA A 1 327 ? -28.369 -12.888 39.998 1.00 79.19 327 ALA A CA 1
ATOM 2538 C C . ALA A 1 327 ? -27.673 -13.166 41.342 1.00 79.19 327 ALA A C 1
ATOM 2540 O O . ALA A 1 327 ? -26.475 -12.925 41.491 1.00 79.19 327 ALA A O 1
ATOM 2541 N N . LEU A 1 328 ? -28.409 -13.712 42.315 1.00 81.81 328 LEU A N 1
ATOM 2542 C CA . LEU A 1 328 ? -27.908 -14.035 43.653 1.00 81.81 328 LEU A CA 1
ATOM 2543 C C . LEU A 1 328 ? -26.872 -15.162 43.634 1.00 81.81 328 LEU A C 1
ATOM 2545 O O . LEU A 1 328 ? -25.919 -15.119 44.408 1.00 81.81 328 LEU A O 1
ATOM 2549 N N . GLY A 1 329 ? -27.016 -16.138 42.732 1.00 81.12 329 GLY A N 1
ATOM 2550 C CA . GLY A 1 329 ? -26.082 -17.260 42.586 1.00 81.12 329 GLY A CA 1
ATOM 2551 C C . GLY A 1 329 ? -24.661 -16.863 42.170 1.00 81.12 329 GLY A C 1
ATOM 2552 O O . GLY A 1 329 ? -23.769 -17.709 42.165 1.00 81.12 329 GLY A O 1
ATOM 2553 N N . GLN A 1 330 ? -24.435 -15.596 41.819 1.00 76.75 330 GLN A N 1
ATOM 2554 C CA . GLN A 1 330 ? -23.129 -15.070 41.411 1.00 76.75 330 GLN A CA 1
ATOM 2555 C C . GLN A 1 330 ? -22.345 -14.419 42.558 1.00 76.75 330 GLN A C 1
ATOM 2557 O O . GLN A 1 330 ? -21.164 -14.110 42.386 1.00 76.75 330 GLN A O 1
ATOM 2562 N N . PHE A 1 331 ? -22.977 -14.229 43.717 1.00 74.88 331 PHE A N 1
ATOM 2563 C CA . PHE A 1 331 ? -22.359 -13.659 44.910 1.00 74.88 331 PHE A CA 1
ATOM 2564 C C . PHE A 1 331 ? -21.980 -14.748 45.913 1.00 74.88 331 PHE A C 1
ATOM 2566 O O . PHE A 1 331 ? -22.590 -15.816 45.960 1.00 74.88 331 PHE A O 1
ATOM 2573 N N . ASP A 1 332 ? -20.973 -14.456 46.735 1.00 77.94 332 ASP A N 1
ATOM 2574 C CA . ASP A 1 332 ? -20.683 -15.263 47.916 1.00 77.94 332 ASP A CA 1
ATOM 2575 C C . ASP A 1 332 ? -21.818 -15.054 48.942 1.00 77.94 332 ASP A C 1
ATOM 2577 O O . ASP A 1 332 ? -22.119 -13.900 49.258 1.00 77.94 332 ASP A O 1
ATOM 2581 N N . PRO A 1 333 ? -22.470 -16.116 49.455 1.00 82.31 333 PRO A N 1
ATOM 2582 C CA . PRO A 1 333 ? -23.493 -15.990 50.493 1.00 82.31 333 PRO A CA 1
ATOM 2583 C C . PRO A 1 333 ? -23.020 -15.266 51.760 1.00 82.31 333 PRO A C 1
ATOM 2585 O O . PRO A 1 333 ? -23.845 -14.693 52.473 1.00 82.31 333 PRO A O 1
ATOM 2588 N N . ASP A 1 334 ? -21.710 -15.275 52.024 1.00 82.12 334 ASP A N 1
ATOM 2589 C CA . ASP A 1 334 ? -21.097 -14.577 53.155 1.00 82.12 334 ASP A CA 1
ATOM 2590 C C . ASP A 1 334 ? -20.801 -13.087 52.852 1.00 82.12 334 ASP A C 1
ATOM 2592 O O . ASP A 1 334 ? -20.370 -12.342 53.739 1.00 82.12 334 ASP A O 1
ATOM 2596 N N . ASP A 1 335 ? -21.048 -12.613 51.622 1.00 80.69 335 ASP A N 1
ATOM 2597 C CA . ASP A 1 335 ? -20.903 -11.206 51.234 1.00 80.69 335 ASP A CA 1
ATOM 2598 C C . ASP A 1 335 ? -22.070 -10.358 51.773 1.00 80.69 335 ASP A C 1
ATOM 2600 O O . ASP A 1 335 ? -23.252 -10.700 51.670 1.00 80.69 335 ASP A O 1
ATOM 2604 N N . VAL A 1 336 ? -21.745 -9.175 52.293 1.00 78.94 336 VAL A N 1
ATOM 2605 C CA . VAL A 1 336 ? -22.726 -8.170 52.727 1.00 78.94 336 VAL A CA 1
ATOM 2606 C C . VAL A 1 336 ? -23.693 -7.813 51.591 1.00 78.94 336 VAL A C 1
ATOM 2608 O O . VAL A 1 336 ? -24.880 -7.599 51.840 1.00 78.94 336 VAL A O 1
ATOM 2611 N N . LEU A 1 337 ? -23.216 -7.793 50.342 1.00 76.06 337 LEU A N 1
ATOM 2612 C CA . LEU A 1 337 ? -24.041 -7.515 49.165 1.00 76.06 337 LEU A CA 1
ATOM 2613 C C . LEU A 1 337 ? -25.097 -8.593 48.911 1.00 76.06 337 LEU A C 1
ATOM 2615 O O . LEU A 1 337 ? -26.203 -8.251 48.494 1.00 76.06 337 LEU A O 1
ATOM 2619 N N . TYR A 1 338 ? -24.800 -9.861 49.209 1.00 81.44 338 TYR A N 1
ATOM 2620 C CA . TYR A 1 338 ? -25.772 -10.952 49.109 1.00 81.44 338 TYR A CA 1
ATOM 2621 C C . TYR A 1 338 ? -26.914 -10.759 50.115 1.00 81.44 338 TYR A C 1
ATOM 2623 O O . TYR A 1 338 ? -28.092 -10.836 49.759 1.00 81.44 338 TYR A O 1
ATOM 2631 N N . GLY A 1 339 ? -26.575 -10.410 51.361 1.00 81.56 339 GLY A N 1
ATOM 2632 C CA . GLY A 1 339 ? -27.560 -10.112 52.401 1.00 81.56 339 GLY A CA 1
ATOM 2633 C C . GLY A 1 339 ? -28.465 -8.921 52.060 1.00 81.56 339 GLY A C 1
ATOM 2634 O O . GLY A 1 339 ? -29.675 -8.983 52.281 1.00 81.56 339 GLY A O 1
ATOM 2635 N N . GLU A 1 340 ? -27.910 -7.846 51.494 1.00 81.50 340 GLU A N 1
ATOM 2636 C CA . GLU A 1 340 ? -28.695 -6.685 51.043 1.00 81.50 340 GLU A CA 1
ATOM 2637 C C . GLU A 1 340 ? -29.594 -7.015 49.841 1.00 81.50 340 GLU A C 1
ATOM 2639 O O . GLU A 1 340 ? -30.755 -6.603 49.805 1.00 81.50 340 GLU A O 1
ATOM 2644 N N . ALA A 1 341 ? -29.110 -7.820 48.894 1.00 80.94 341 ALA A N 1
ATOM 2645 C CA . ALA A 1 341 ? -29.901 -8.274 47.754 1.00 80.94 341 ALA A CA 1
ATOM 2646 C C . ALA A 1 341 ? -31.108 -9.129 48.183 1.00 80.94 341 ALA A C 1
ATOM 2648 O O . ALA A 1 341 ? -32.214 -8.926 47.681 1.00 80.94 341 ALA A O 1
ATOM 2649 N N . ILE A 1 342 ? -30.937 -10.021 49.169 1.00 84.56 342 ILE A N 1
ATOM 2650 C CA . ILE A 1 342 ? -32.044 -10.803 49.746 1.00 84.56 342 ILE A CA 1
ATOM 2651 C C . ILE A 1 342 ? -33.090 -9.900 50.405 1.00 84.56 342 ILE A C 1
ATOM 2653 O O . ILE A 1 342 ? -34.286 -10.140 50.244 1.00 84.56 342 ILE A O 1
ATOM 2657 N N . LYS A 1 343 ? -32.675 -8.857 51.136 1.00 85.50 343 LYS A N 1
ATOM 2658 C CA . LYS A 1 343 ? -33.623 -7.910 51.751 1.00 85.50 343 LYS A CA 1
ATOM 2659 C C . LYS A 1 343 ? -34.456 -7.184 50.695 1.00 85.50 343 LYS A C 1
ATOM 2661 O O . LYS A 1 343 ? -35.659 -7.027 50.881 1.00 85.50 343 LYS A O 1
ATOM 2666 N N . LEU A 1 344 ? -33.829 -6.766 49.595 1.00 83.31 344 LEU A N 1
ATOM 2667 C CA . LEU A 1 344 ? -34.511 -6.115 48.473 1.00 83.31 344 LEU A CA 1
ATOM 2668 C C . LEU A 1 344 ? -35.495 -7.060 47.766 1.00 83.31 344 LEU A C 1
ATOM 2670 O O . LEU A 1 344 ? -36.627 -6.666 47.486 1.00 83.31 344 LEU A O 1
ATOM 2674 N N . LEU A 1 345 ? -35.108 -8.318 47.542 1.00 83.69 345 LEU A N 1
ATOM 2675 C CA . LEU A 1 345 ? -36.007 -9.344 47.009 1.00 83.69 345 LEU A CA 1
ATOM 2676 C C . LEU A 1 345 ? -37.199 -9.597 47.946 1.00 83.69 345 LEU A C 1
ATOM 2678 O O . LEU A 1 345 ? -38.349 -9.598 47.520 1.00 83.69 345 LEU A O 1
ATOM 2682 N N . ALA A 1 346 ? -36.951 -9.759 49.245 1.00 83.06 346 ALA A N 1
ATOM 2683 C CA . ALA A 1 346 ? -38.023 -9.947 50.218 1.00 83.06 346 ALA A CA 1
ATOM 2684 C C . ALA A 1 346 ? -38.996 -8.754 50.233 1.00 83.06 346 ALA A C 1
ATOM 2686 O O . ALA A 1 346 ? -40.199 -8.951 50.354 1.00 83.06 346 ALA A O 1
ATOM 2687 N N . ALA A 1 347 ? -38.494 -7.528 50.062 1.00 78.62 347 ALA A N 1
ATOM 2688 C CA . ALA A 1 347 ? -39.322 -6.326 50.005 1.00 78.62 347 ALA A CA 1
ATOM 2689 C C . ALA A 1 347 ? -40.183 -6.225 48.733 1.00 78.62 347 ALA A C 1
ATOM 2691 O O . ALA A 1 347 ? -41.229 -5.589 48.779 1.00 78.62 347 ALA A O 1
ATOM 2692 N N . THR A 1 348 ? -39.776 -6.844 47.620 1.00 73.31 348 THR A N 1
ATOM 2693 C CA . THR A 1 348 ? -40.564 -6.856 46.372 1.00 73.31 348 THR A CA 1
ATOM 2694 C C . THR A 1 348 ? -41.645 -7.931 46.370 1.00 73.31 348 THR A C 1
ATOM 2696 O O . THR A 1 348 ? -42.752 -7.668 45.918 1.00 73.31 348 THR A O 1
ATOM 2699 N N . ILE A 1 349 ? -41.381 -9.097 46.968 1.00 71.62 349 ILE A N 1
ATOM 2700 C CA . ILE A 1 349 ? -42.372 -10.182 47.107 1.00 71.62 349 ILE A CA 1
ATOM 2701 C C . ILE A 1 349 ? -43.569 -9.762 47.984 1.00 71.62 349 ILE A C 1
ATOM 2703 O O . ILE A 1 349 ? -44.664 -10.291 47.835 1.00 71.62 349 ILE A O 1
ATOM 2707 N N . VAL A 1 350 ? -43.380 -8.801 48.894 1.00 59.09 350 VAL A N 1
ATOM 2708 C CA . VAL A 1 350 ? -44.411 -8.352 49.850 1.00 59.09 350 VAL A CA 1
ATOM 2709 C C . VAL A 1 350 ? -45.412 -7.350 49.238 1.00 59.09 350 VAL A C 1
ATOM 2711 O O . VAL A 1 350 ? -46.388 -7.002 49.892 1.00 59.09 350 VAL A O 1
ATOM 2714 N N . ILE A 1 351 ? -45.212 -6.884 47.998 1.00 52.56 351 ILE A N 1
ATOM 2715 C CA . ILE A 1 351 ? -46.060 -5.843 47.375 1.00 52.56 351 ILE A CA 1
ATOM 2716 C C . ILE A 1 351 ? -47.191 -6.432 46.496 1.00 52.56 351 ILE A C 1
ATOM 2718 O O . ILE A 1 351 ? -48.050 -5.686 46.041 1.00 52.56 351 ILE A O 1
ATOM 2722 N N . ASP A 1 352 ? -47.256 -7.756 46.324 1.00 41.62 352 ASP A N 1
ATOM 2723 C CA . ASP A 1 352 ? -48.218 -8.446 45.439 1.00 41.62 352 ASP A CA 1
ATOM 2724 C C . ASP A 1 352 ? -49.392 -9.148 46.183 1.00 41.62 352 ASP A C 1
ATOM 2726 O O . ASP A 1 352 ? -49.909 -10.174 45.733 1.00 41.62 352 ASP A O 1
ATOM 2730 N N . GLU A 1 353 ? -49.832 -8.595 47.323 1.00 39.78 353 GLU A N 1
ATOM 2731 C CA . GLU A 1 353 ? -51.137 -8.891 47.966 1.00 39.78 353 GLU A CA 1
ATOM 2732 C C . GLU A 1 353 ? -52.095 -7.701 47.829 1.00 39.78 353 GLU A C 1
ATOM 2734 O O . GLU A 1 353 ? -53.293 -7.940 47.534 1.00 39.78 353 GLU A O 1
#

Secondary structure (DSSP, 8-state):
----HHHHHS---HHHHHHHH-HHHHHHHHHHHTT---TTGGG--TT-HHHHHHHS-TT-HHHHHHHHHHHT----HHHHHHHHT-GGG-TTHHHHHHHHHHH--SHHHHHHHHHHSPTT-HHHHHHHHHHHHS---HHHHHHHTT-TTTHHHHHHHHHHH--SHHHHHHHHHHSPTT-HHHHHHHHHHHH----HHHHHHHHHTTTT---THHHHHHHHHHHH--SHHHHHHHHHHSPTT-HHHHHHHHHHHHH--SHHHHHHHHHTS-TT-TTHHHHHHHHHHH--SHHHHHHHGGG--S-HHHHHHHHHHHHHTT--HHHHHHHHTTS-TTSHHHHHHHHHHHHHHTT--

Organism: NCBI:txid1797542

pLDDT: mean 79.71, std 12.15, range [39.78, 96.31]

Foldseek 3Di:
DDCDPCLLPDPDQLVVLCVVPNQVRSLVSVCVSVVQDPPPCPDDDSLPLFVSLQSDPLPHSSNVVSLVSVLVDPDALVVLLVSLQPVPGTSNNVSSLVVLLVRQQALVSLVSQLVSDDPPDPSVVSSVVCNLVHDDALVSLLVCLQPPVCVVSSLVVLLVRDQDLVSLVSSLVSDDPPDPSVVSSLVCNLPHDDALVSLLVVLVVCAPPPDPSNVSSLVVSLVRDDALVSLVSSLNSDDPPPVSNLVSLLNSLVRDQALVSLVVSLVPDDPPNPCLVVSLVSSLVRDPALLSLLVSCLSDPDDLVSLVSSLVVNLVRVPDPVSLVSNLVNDDCPDPSSVVSVVSVVVSVVPPD

Radius of gyration: 41.09 Å; chains: 1; bounding box: 84×31×122 Å